Protein AF-A0A250FMY1-F1 (afdb_monomer_lite)

Organism: NCBI:txid1017

Structure (mmCIF, N/CA/C/O backbone):
data_AF-A0A250FMY1-F1
#
_entry.id   AF-A0A250FMY1-F1
#
loop_
_atom_site.group_PDB
_atom_site.id
_atom_site.type_symbol
_atom_site.label_atom_id
_atom_site.label_alt_id
_atom_site.label_comp_id
_atom_site.label_asym_id
_atom_site.label_entity_id
_atom_site.label_seq_id
_atom_site.pdbx_PDB_ins_code
_atom_site.Cartn_x
_atom_site.Cartn_y
_atom_site.Cartn_z
_atom_site.occupancy
_atom_site.B_iso_or_equiv
_atom_site.auth_seq_id
_atom_site.auth_comp_id
_atom_site.auth_asym_id
_atom_site.auth_atom_id
_atom_site.pdbx_PDB_model_num
ATOM 1 N N . MET A 1 1 ? 20.287 -31.949 -26.483 1.00 53.91 1 MET A N 1
ATOM 2 C CA . MET A 1 1 ? 19.948 -30.652 -27.112 1.00 53.91 1 MET A CA 1
ATOM 3 C C . MET A 1 1 ? 20.156 -29.560 -26.071 1.00 53.91 1 MET A C 1
ATOM 5 O O . MET A 1 1 ? 19.518 -29.627 -25.027 1.00 53.91 1 MET A O 1
ATOM 9 N N . VAL A 1 2 ? 21.079 -28.622 -26.295 1.00 54.72 2 VAL A N 1
ATOM 10 C CA . VAL A 1 2 ? 21.268 -27.467 -25.398 1.00 54.72 2 VAL A CA 1
ATOM 11 C C . VAL A 1 2 ? 20.155 -26.469 -25.702 1.00 54.72 2 VAL A C 1
ATOM 13 O O . VAL A 1 2 ? 20.037 -26.021 -26.840 1.00 54.72 2 VAL A O 1
ATOM 16 N N . ARG A 1 3 ? 19.304 -26.175 -24.716 1.00 69.38 3 ARG A N 1
ATOM 17 C CA . ARG A 1 3 ? 18.214 -25.2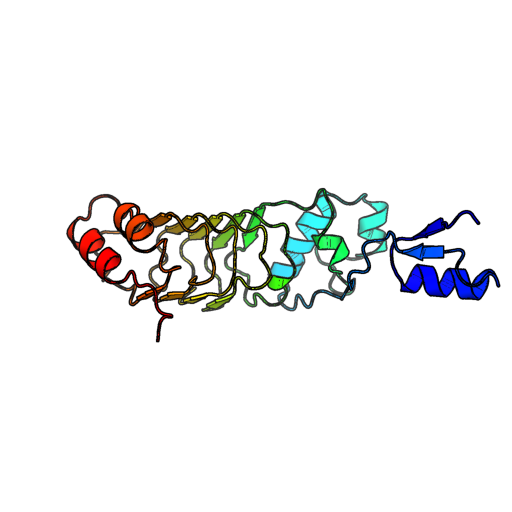05 -24.866 1.00 69.38 3 ARG A CA 1
ATOM 18 C C . ARG A 1 3 ? 18.694 -23.831 -24.408 1.00 69.38 3 ARG A C 1
ATOM 20 O O . ARG A 1 3 ? 19.134 -23.690 -23.270 1.00 69.38 3 ARG A O 1
ATOM 27 N N . ILE A 1 4 ? 18.604 -22.838 -25.285 1.00 77.50 4 ILE A N 1
ATOM 28 C CA . ILE A 1 4 ? 19.009 -21.454 -25.027 1.00 77.50 4 ILE A CA 1
ATOM 29 C C . ILE A 1 4 ? 17.873 -20.752 -24.276 1.00 77.50 4 ILE A C 1
ATOM 31 O O . ILE A 1 4 ? 16.713 -20.821 -24.688 1.00 77.50 4 ILE A O 1
ATOM 35 N N . LYS A 1 5 ? 18.201 -20.104 -23.155 1.00 80.56 5 LYS A N 1
ATOM 36 C CA . LYS A 1 5 ? 17.237 -19.353 -22.346 1.00 80.56 5 LYS A CA 1
ATOM 37 C C . LYS A 1 5 ? 17.056 -17.946 -22.899 1.00 80.56 5 LYS A C 1
ATOM 39 O O . LYS A 1 5 ? 18.038 -17.271 -23.196 1.00 80.56 5 LYS A O 1
ATOM 44 N N . VAL A 1 6 ? 15.806 -17.515 -23.033 1.00 74.62 6 VAL A N 1
ATOM 45 C CA . VAL A 1 6 ? 15.447 -16.185 -23.542 1.00 74.62 6 VAL A CA 1
ATOM 46 C C . VAL A 1 6 ? 14.470 -15.483 -22.603 1.00 74.62 6 VAL A C 1
ATOM 48 O O . VAL A 1 6 ? 13.793 -16.123 -21.801 1.00 74.62 6 VAL A O 1
ATOM 51 N N . LYS A 1 7 ? 14.439 -14.151 -22.690 1.00 70.38 7 LYS A N 1
ATOM 52 C CA . LYS A 1 7 ? 13.776 -13.250 -21.733 1.00 70.38 7 LYS A CA 1
ATOM 53 C C . LYS A 1 7 ? 12.245 -13.340 -21.696 1.00 70.38 7 LYS A C 1
ATOM 55 O O . LYS A 1 7 ? 11.657 -13.068 -20.658 1.00 70.38 7 LYS A O 1
ATOM 60 N N . ASP A 1 8 ? 11.608 -13.697 -22.808 1.00 70.75 8 ASP A N 1
ATOM 61 C CA . ASP A 1 8 ? 10.153 -13.743 -22.941 1.00 70.75 8 ASP A CA 1
ATOM 62 C C . ASP A 1 8 ? 9.727 -14.707 -24.059 1.00 70.75 8 ASP A C 1
ATOM 64 O O . ASP A 1 8 ? 10.542 -15.156 -24.877 1.00 70.75 8 ASP A O 1
ATOM 68 N N . GLN A 1 9 ? 8.440 -15.063 -24.052 1.00 77.00 9 GLN A N 1
ATOM 69 C CA . GLN A 1 9 ? 7.871 -16.039 -24.979 1.00 77.00 9 GLN A CA 1
ATOM 70 C C . GLN A 1 9 ? 7.851 -15.519 -26.421 1.00 77.00 9 GLN A C 1
ATOM 72 O O . GLN A 1 9 ? 8.064 -16.306 -27.340 1.00 77.00 9 GLN A O 1
ATOM 77 N N . ASP A 1 10 ? 7.673 -14.215 -26.633 1.00 76.06 10 ASP A N 1
ATOM 78 C CA . ASP A 1 10 ? 7.663 -13.618 -27.974 1.00 76.06 10 ASP A CA 1
ATOM 79 C C . ASP A 1 10 ? 9.044 -13.715 -28.632 1.00 76.06 10 ASP A C 1
ATOM 81 O O . ASP A 1 10 ? 9.168 -14.124 -29.787 1.00 76.06 10 ASP A O 1
ATOM 85 N N . THR A 1 11 ? 10.103 -13.457 -27.864 1.00 77.56 11 THR A N 1
ATOM 86 C CA . THR A 1 11 ? 11.497 -13.648 -28.276 1.00 77.56 11 THR A CA 1
ATOM 87 C C . THR A 1 11 ? 11.779 -15.122 -28.563 1.00 77.56 11 THR A C 1
ATOM 89 O O . THR A 1 11 ? 12.424 -15.440 -29.562 1.00 77.56 11 THR A O 1
ATOM 92 N N . ALA A 1 12 ? 11.275 -16.040 -27.729 1.00 80.06 12 ALA A N 1
ATOM 93 C CA . ALA A 1 12 ? 11.404 -17.478 -27.973 1.00 80.06 12 ALA A CA 1
ATOM 94 C C . ALA A 1 12 ? 10.719 -17.894 -29.280 1.00 80.06 12 ALA A C 1
ATOM 96 O O . ALA A 1 12 ? 11.306 -18.621 -30.080 1.00 80.06 12 ALA A O 1
ATOM 97 N N . ASN A 1 13 ? 9.497 -17.416 -29.514 1.00 78.69 13 ASN A N 1
ATOM 98 C CA . ASN A 1 13 ? 8.705 -17.727 -30.700 1.00 78.69 13 ASN A CA 1
ATOM 99 C C . ASN A 1 13 ? 9.370 -17.189 -31.970 1.00 78.69 13 ASN A C 1
ATOM 101 O O . ASN A 1 13 ? 9.529 -17.937 -32.936 1.00 78.69 13 ASN A O 1
ATOM 105 N N . ALA A 1 14 ? 9.820 -15.933 -31.957 1.00 81.94 14 ALA A N 1
ATOM 106 C CA . ALA A 1 14 ? 10.515 -15.322 -33.086 1.00 81.94 14 ALA A CA 1
ATOM 107 C C . ALA A 1 14 ? 11.805 -16.082 -33.437 1.00 81.94 14 ALA A C 1
ATOM 109 O O . ALA A 1 14 ? 12.038 -16.409 -34.599 1.00 81.94 14 ALA A O 1
ATOM 110 N N . LEU A 1 15 ? 12.620 -16.430 -32.436 1.00 83.94 15 LEU A N 1
ATOM 111 C CA . LEU A 1 15 ? 13.880 -17.144 -32.658 1.00 83.94 15 LEU A CA 1
ATOM 112 C C . LEU A 1 15 ? 13.666 -18.598 -33.099 1.00 83.94 15 LEU A C 1
ATOM 114 O O . LEU A 1 15 ? 14.347 -19.054 -34.011 1.00 83.94 15 LEU A O 1
ATOM 118 N N . ASN A 1 16 ? 12.697 -19.313 -32.518 1.00 84.62 16 ASN A N 1
ATOM 119 C CA . ASN A 1 16 ? 12.355 -20.672 -32.959 1.00 84.62 16 ASN A CA 1
ATOM 120 C C . ASN A 1 16 ? 11.773 -20.695 -34.384 1.00 84.62 16 ASN A C 1
ATOM 122 O O . ASN A 1 16 ? 11.990 -21.665 -35.104 1.00 84.62 16 ASN A O 1
ATOM 126 N N . THR A 1 17 ? 11.058 -19.641 -34.794 1.00 81.62 17 THR A N 1
ATOM 127 C CA . THR A 1 17 ? 10.540 -19.500 -36.166 1.00 81.62 17 THR A CA 1
ATOM 128 C C . THR A 1 17 ? 11.674 -19.234 -37.156 1.00 81.62 17 THR A C 1
ATOM 130 O O . THR A 1 17 ? 11.721 -19.848 -38.218 1.00 81.62 17 THR A O 1
ATOM 133 N N . ASN A 1 18 ? 12.616 -18.359 -36.795 1.00 80.12 18 ASN A N 1
ATOM 134 C CA . ASN A 1 18 ? 13.710 -17.949 -37.678 1.00 80.12 18 ASN A CA 1
ATOM 135 C C . ASN A 1 18 ? 14.822 -19.000 -37.816 1.00 80.12 18 ASN A C 1
ATOM 137 O O . ASN A 1 18 ? 15.459 -19.067 -38.861 1.00 80.12 18 ASN A O 1
ATOM 141 N N . ASP A 1 19 ? 15.070 -19.812 -36.785 1.00 78.69 19 ASP A N 1
ATOM 142 C CA . ASP A 1 19 ? 16.207 -20.748 -36.751 1.00 78.69 19 ASP A CA 1
ATOM 143 C C . ASP A 1 19 ? 15.843 -22.170 -37.230 1.00 78.69 19 ASP A C 1
ATOM 145 O O . ASP A 1 19 ? 16.631 -23.097 -37.056 1.00 78.69 19 ASP A O 1
ATOM 149 N N . ALA A 1 20 ? 14.630 -22.373 -37.774 1.00 66.06 20 ALA A N 1
ATOM 150 C CA . ALA A 1 20 ? 14.072 -23.648 -38.270 1.00 66.06 20 ALA A CA 1
ATOM 151 C C . ALA A 1 20 ? 14.145 -24.856 -37.297 1.00 66.06 20 ALA A C 1
ATOM 153 O O . ALA A 1 20 ? 13.764 -25.975 -37.643 1.00 66.06 20 ALA A O 1
ATOM 154 N N . GLY A 1 21 ? 14.613 -24.644 -36.066 1.00 59.28 21 GLY A N 1
ATOM 155 C CA . GLY A 1 21 ? 14.752 -25.631 -35.008 1.00 59.28 21 GLY A CA 1
ATOM 156 C C . GLY A 1 21 ? 13.662 -25.441 -33.966 1.00 59.28 21 GLY A C 1
ATOM 157 O O . GLY A 1 21 ? 13.806 -24.634 -33.047 1.00 59.28 21 GLY A O 1
ATOM 158 N N . ALA A 1 22 ? 12.576 -26.204 -34.085 1.00 63.06 22 ALA A N 1
ATOM 159 C CA . ALA A 1 22 ? 11.494 -26.190 -33.109 1.00 63.06 22 ALA A CA 1
ATOM 160 C C . ALA A 1 22 ? 12.024 -26.538 -31.700 1.00 63.06 22 ALA A C 1
ATOM 162 O O . ALA A 1 22 ? 12.456 -27.661 -31.442 1.00 63.06 22 ALA A O 1
ATOM 163 N N . GLY A 1 23 ? 11.996 -25.568 -30.779 1.00 66.12 23 GLY A N 1
ATOM 164 C CA . GLY A 1 23 ? 12.254 -25.793 -29.350 1.00 66.12 23 GLY A CA 1
ATOM 165 C C . GLY A 1 23 ? 13.702 -25.613 -28.882 1.00 66.12 23 GLY A C 1
ATOM 166 O O . GLY A 1 23 ? 14.053 -26.083 -27.795 1.00 66.12 23 GLY A O 1
ATOM 167 N N . LYS A 1 24 ? 14.549 -24.929 -29.663 1.00 77.94 24 LYS A N 1
ATOM 168 C CA . LYS A 1 24 ? 15.917 -24.564 -29.253 1.00 77.94 24 LYS A CA 1
ATOM 169 C C . LYS A 1 24 ? 15.929 -23.414 -28.244 1.00 77.94 24 LYS A C 1
ATOM 171 O O . LYS A 1 24 ? 16.755 -23.420 -27.331 1.00 77.94 24 LYS A O 1
ATOM 176 N N . TYR A 1 25 ? 15.003 -22.468 -28.381 1.00 78.81 25 TYR A N 1
ATOM 177 C CA . TYR A 1 25 ? 14.849 -21.320 -27.492 1.00 78.81 25 TYR A CA 1
ATOM 178 C C . TYR A 1 25 ? 13.642 -21.538 -26.585 1.00 78.81 25 TYR A C 1
ATOM 180 O O . TYR A 1 25 ? 12.540 -21.807 -27.059 1.00 78.81 25 TYR A O 1
ATOM 188 N N . GLN A 1 26 ? 13.837 -21.431 -25.277 1.00 75.44 26 GLN A N 1
ATOM 189 C CA . GLN A 1 26 ? 12.753 -21.528 -24.303 1.00 75.44 26 GLN A CA 1
ATOM 190 C C . GLN A 1 26 ? 12.890 -20.400 -23.294 1.00 75.44 26 GLN A C 1
ATOM 192 O O . GLN A 1 26 ? 14.004 -19.990 -22.956 1.00 75.44 26 GLN A O 1
ATOM 197 N N . VAL A 1 27 ? 11.760 -19.925 -22.787 1.00 69.62 27 VAL A N 1
ATOM 198 C CA . VAL A 1 27 ? 11.766 -18.992 -21.663 1.00 69.62 27 VAL A CA 1
ATOM 199 C C . VAL A 1 27 ? 12.489 -19.663 -20.494 1.00 69.62 27 VAL A C 1
ATOM 201 O O . VAL A 1 27 ? 12.516 -20.903 -20.362 1.00 69.62 27 VAL A O 1
ATOM 204 N N . ASP A 1 28 ? 13.166 -18.873 -19.666 1.00 63.09 28 ASP A N 1
ATOM 205 C CA . ASP A 1 28 ? 13.591 -19.420 -18.387 1.00 63.09 28 ASP A CA 1
ATOM 206 C C . ASP A 1 28 ? 12.365 -19.989 -17.657 1.00 63.09 28 ASP A C 1
ATOM 208 O O . ASP A 1 28 ? 11.263 -19.476 -17.815 1.00 63.09 28 ASP A O 1
ATOM 212 N N . GLY A 1 29 ? 12.515 -21.130 -16.985 1.00 45.00 29 GLY A N 1
ATOM 213 C CA . GLY A 1 29 ? 11.411 -22.039 -16.617 1.00 45.00 29 GLY A CA 1
ATOM 214 C C . GLY A 1 29 ? 10.323 -21.463 -15.696 1.00 45.00 29 GLY A C 1
ATOM 215 O O . GLY A 1 29 ? 9.441 -22.195 -15.263 1.00 45.00 29 GLY A O 1
ATOM 216 N N . SER A 1 30 ? 10.348 -20.171 -15.402 1.00 41.38 30 SER A N 1
ATOM 217 C CA . SER A 1 30 ? 9.235 -19.396 -14.877 1.00 41.38 30 SER A CA 1
ATOM 218 C C . SER A 1 30 ? 8.268 -19.037 -16.010 1.00 41.38 30 SER A C 1
ATOM 220 O O . SER A 1 30 ? 8.298 -17.920 -16.522 1.00 41.38 30 SER A O 1
ATOM 222 N N . GLY A 1 31 ? 7.407 -19.976 -16.412 1.00 40.72 31 GLY A N 1
ATOM 223 C CA . GLY A 1 31 ? 6.284 -19.754 -17.337 1.00 40.72 31 GLY A CA 1
ATOM 224 C C . GLY A 1 31 ? 5.202 -18.825 -16.768 1.00 40.72 31 GLY A C 1
ATOM 225 O O . GLY A 1 31 ? 4.032 -19.188 -16.708 1.00 40.72 31 GLY A O 1
ATOM 226 N N . GLY A 1 32 ? 5.597 -17.647 -16.291 1.00 53.81 32 GLY A N 1
ATOM 227 C CA . GLY A 1 32 ? 4.699 -16.582 -15.885 1.00 53.81 32 GLY A CA 1
ATOM 228 C C . GLY A 1 32 ? 4.285 -15.768 -17.102 1.00 53.81 32 GLY A C 1
ATOM 229 O O . GLY A 1 32 ? 5.112 -15.442 -17.953 1.00 53.81 32 GLY A O 1
ATOM 230 N N . SER A 1 33 ? 3.002 -15.420 -17.172 1.00 67.44 33 SER A N 1
ATOM 231 C CA . SER A 1 33 ? 2.549 -14.350 -18.058 1.00 67.44 33 SER A CA 1
ATOM 232 C C . SER A 1 33 ? 3.379 -13.093 -17.770 1.00 67.44 33 SER A C 1
ATOM 234 O O . SER A 1 33 ? 3.554 -12.731 -16.603 1.00 67.44 33 SER A O 1
ATOM 236 N N . ASN A 1 34 ? 3.885 -12.435 -18.816 1.00 83.44 34 ASN A N 1
ATOM 237 C CA . ASN A 1 34 ? 4.537 -11.130 -18.715 1.00 83.44 34 ASN A CA 1
ATOM 238 C C . ASN A 1 34 ? 3.625 -10.040 -19.304 1.00 83.44 34 ASN A C 1
ATOM 240 O O . ASN A 1 34 ? 3.927 -9.504 -20.372 1.00 83.44 34 ASN A O 1
ATOM 244 N N . PRO A 1 35 ? 2.468 -9.759 -18.678 1.00 89.56 35 PRO A N 1
ATOM 245 C CA . PRO A 1 35 ? 1.522 -8.798 -19.215 1.00 89.56 35 PRO A CA 1
ATOM 246 C C . PRO A 1 35 ? 2.080 -7.377 -19.129 1.00 89.56 35 PRO A C 1
ATOM 248 O O . PRO A 1 35 ? 2.915 -7.055 -18.275 1.00 89.56 35 PRO A O 1
ATOM 251 N N . GLU A 1 36 ? 1.575 -6.521 -20.011 1.00 94.19 36 GLU A N 1
ATOM 252 C CA . GLU A 1 36 ? 1.698 -5.075 -19.865 1.00 94.19 36 GLU A CA 1
ATOM 253 C C . GLU A 1 36 ? 0.965 -4.630 -18.590 1.00 94.19 36 GLU A C 1
ATOM 255 O O . GLU A 1 36 ? -0.145 -5.086 -18.310 1.00 94.19 36 GLU A O 1
ATOM 260 N N . VAL A 1 37 ? 1.596 -3.757 -17.807 1.00 95.50 37 VAL A N 1
ATOM 261 C CA . VAL A 1 37 ? 1.043 -3.216 -16.563 1.00 95.50 37 VAL A CA 1
ATOM 262 C C . VAL A 1 37 ? 0.226 -1.960 -16.895 1.00 95.50 37 VAL A C 1
ATOM 264 O O . VAL A 1 37 ? 0.802 -0.981 -17.382 1.00 95.50 37 VAL A O 1
ATOM 267 N N . PRO A 1 38 ? -1.090 -1.938 -16.617 1.00 94.25 38 PRO A N 1
ATOM 268 C CA . PRO A 1 38 ? -1.973 -0.832 -16.981 1.00 94.25 38 PRO A CA 1
ATOM 269 C C . PRO A 1 38 ? -1.859 0.344 -15.992 1.00 94.25 38 PRO A C 1
ATOM 271 O O . PRO A 1 38 ? -2.769 0.616 -15.215 1.00 94.25 38 PRO A O 1
ATOM 274 N N . ILE A 1 39 ? -0.728 1.057 -16.013 1.00 95.06 39 ILE A N 1
ATOM 275 C CA . ILE A 1 39 ? -0.533 2.279 -15.213 1.00 95.06 39 ILE A CA 1
ATOM 276 C C . ILE A 1 39 ? -1.072 3.488 -15.986 1.00 95.06 39 ILE A C 1
ATOM 278 O O . ILE A 1 39 ? -0.373 4.059 -16.827 1.00 95.06 39 ILE A O 1
ATOM 282 N N . HIS A 1 40 ? -2.318 3.871 -15.706 1.00 92.56 40 HIS A N 1
ATOM 283 C CA . HIS A 1 40 ? -2.995 4.989 -16.377 1.00 92.56 40 HIS A CA 1
ATOM 284 C C . HIS A 1 40 ? -2.647 6.359 -15.783 1.00 92.56 40 HIS A C 1
ATOM 286 O O . HIS A 1 40 ? -2.613 7.358 -16.505 1.00 92.56 40 HIS A O 1
ATOM 292 N N . ASP A 1 41 ? -2.364 6.415 -14.481 1.00 94.94 41 ASP A N 1
ATOM 293 C CA . ASP A 1 41 ? -1.989 7.653 -13.809 1.00 94.94 41 ASP A CA 1
ATOM 294 C C . ASP A 1 41 ? -0.575 8.090 -14.210 1.00 94.94 41 ASP A C 1
ATOM 296 O O . ASP A 1 41 ? 0.411 7.374 -14.011 1.00 94.94 41 ASP A O 1
ATOM 300 N N . SER A 1 42 ? -0.460 9.296 -14.767 1.00 95.38 42 SER A N 1
ATOM 301 C CA . SER A 1 42 ? 0.820 9.822 -15.240 1.00 95.38 42 SER A CA 1
ATOM 302 C C . SER A 1 42 ? 1.825 10.033 -14.107 1.00 95.38 42 SER A C 1
ATOM 304 O O . SER A 1 42 ? 3.028 9.872 -14.330 1.00 95.38 42 SER A O 1
ATOM 306 N N . ARG A 1 43 ? 1.367 10.340 -12.884 1.00 95.50 43 ARG A N 1
ATOM 307 C CA . ARG A 1 43 ? 2.244 10.510 -11.723 1.00 95.50 43 ARG A CA 1
ATOM 308 C C . ARG A 1 43 ? 2.747 9.163 -11.217 1.00 95.50 43 ARG A C 1
ATOM 310 O O . ARG A 1 43 ? 3.953 9.041 -11.001 1.00 95.50 43 ARG A O 1
ATOM 317 N N . LEU A 1 44 ? 1.879 8.159 -11.081 1.00 95.56 44 LEU A N 1
ATOM 318 C CA . LEU A 1 44 ? 2.266 6.788 -10.724 1.00 95.56 44 LEU A CA 1
ATOM 319 C C . LEU A 1 44 ? 3.234 6.210 -11.758 1.00 95.56 44 LEU A C 1
ATOM 321 O O . LEU A 1 44 ? 4.251 5.609 -11.401 1.00 95.56 44 LEU A O 1
ATOM 325 N N . ARG A 1 45 ? 2.966 6.447 -13.045 1.00 97.19 45 ARG A N 1
ATOM 326 C CA . ARG A 1 45 ? 3.861 6.050 -14.131 1.00 97.19 45 ARG A CA 1
ATOM 327 C C . ARG A 1 45 ? 5.223 6.723 -14.002 1.00 97.19 45 ARG A C 1
ATOM 329 O O . ARG A 1 45 ? 6.234 6.029 -14.065 1.00 97.19 45 ARG A O 1
ATOM 336 N N . LEU A 1 46 ? 5.265 8.035 -13.769 1.00 97.31 46 LEU A N 1
ATOM 337 C CA . LEU A 1 46 ? 6.519 8.765 -13.581 1.00 97.31 46 LEU A CA 1
ATOM 338 C C . LEU A 1 46 ? 7.320 8.215 -12.393 1.00 97.31 46 LEU A C 1
ATOM 340 O O . LEU A 1 46 ? 8.504 7.935 -12.549 1.00 97.31 46 LEU A O 1
ATOM 344 N N . LEU A 1 47 ? 6.676 7.986 -11.241 1.00 96.69 47 LEU A N 1
ATOM 345 C CA . LEU A 1 47 ? 7.314 7.373 -10.064 1.00 96.69 47 LEU A CA 1
ATOM 346 C C . LEU A 1 47 ? 7.895 5.993 -10.392 1.00 96.69 47 LEU A C 1
ATOM 348 O O . LEU A 1 47 ? 9.015 5.672 -9.998 1.00 96.69 47 LEU A O 1
ATOM 352 N N . THR A 1 48 ? 7.149 5.185 -11.145 1.00 97.25 48 THR A N 1
ATOM 353 C CA . THR A 1 48 ? 7.580 3.851 -11.577 1.00 97.25 48 THR A CA 1
ATOM 354 C C . THR A 1 48 ? 8.803 3.935 -12.486 1.00 97.25 48 THR A C 1
ATOM 356 O O . THR A 1 48 ? 9.795 3.244 -12.255 1.00 97.25 48 THR A O 1
ATOM 359 N N . LEU A 1 49 ? 8.776 4.823 -13.484 1.00 97.88 49 LEU A N 1
ATOM 360 C CA . LEU A 1 49 ? 9.899 5.028 -14.396 1.00 97.88 49 LEU A CA 1
ATOM 361 C C . LEU A 1 49 ? 11.127 5.608 -13.685 1.00 97.88 49 LEU A C 1
ATOM 363 O O . LEU A 1 49 ? 12.239 5.242 -14.043 1.00 97.88 49 LEU A O 1
ATOM 367 N N . GLU A 1 50 ? 10.962 6.442 -12.655 1.00 97.25 50 GLU A N 1
ATOM 368 C CA . GLU A 1 50 ? 12.074 6.896 -11.808 1.00 97.25 50 GLU A CA 1
ATOM 369 C C . GLU A 1 50 ? 12.759 5.726 -11.091 1.00 97.25 50 GLU A C 1
ATOM 371 O O . GLU A 1 50 ? 13.990 5.668 -11.051 1.00 97.25 50 GLU A O 1
ATOM 376 N N . LYS A 1 51 ? 11.989 4.760 -10.569 1.00 97.19 51 LYS A N 1
ATOM 377 C CA . LYS A 1 51 ? 12.561 3.548 -9.956 1.00 97.19 51 LYS A CA 1
ATOM 378 C C . LYS A 1 51 ? 13.252 2.659 -10.989 1.00 97.19 51 LYS A C 1
ATOM 380 O O . LYS A 1 51 ? 14.350 2.183 -10.723 1.00 97.19 51 LYS A O 1
ATOM 385 N N . LEU A 1 52 ? 12.656 2.473 -12.168 1.00 96.94 52 LEU A N 1
ATOM 386 C CA . LEU A 1 52 ? 13.262 1.688 -13.250 1.00 96.94 52 LEU A CA 1
ATOM 387 C C . LEU A 1 52 ? 14.541 2.343 -13.790 1.00 96.94 52 LEU A C 1
ATOM 389 O O . LEU A 1 52 ? 15.530 1.655 -14.029 1.00 96.94 52 LEU A O 1
ATOM 393 N N . GLN A 1 53 ? 14.565 3.669 -13.925 1.00 96.88 53 GLN A N 1
ATOM 394 C CA . GLN A 1 53 ? 15.748 4.411 -14.360 1.00 96.88 53 GLN A CA 1
ATOM 395 C C . GLN A 1 53 ? 16.925 4.245 -13.395 1.00 96.88 53 GLN A C 1
ATOM 397 O O . GLN A 1 53 ? 18.071 4.239 -13.832 1.00 96.88 53 GLN A O 1
ATOM 402 N N . ALA A 1 54 ? 16.649 4.122 -12.095 1.00 96.50 54 ALA A N 1
ATOM 403 C CA . ALA A 1 54 ? 17.681 3.963 -11.075 1.00 96.50 54 ALA A CA 1
ATOM 404 C C . ALA A 1 54 ? 18.369 2.586 -11.106 1.00 96.50 54 ALA A C 1
ATOM 406 O O . ALA A 1 54 ? 19.464 2.455 -10.564 1.00 96.50 54 ALA A O 1
ATOM 407 N N . ILE A 1 55 ? 17.738 1.575 -11.712 1.00 95.19 55 ILE A N 1
ATOM 408 C CA . ILE A 1 55 ? 18.217 0.181 -11.704 1.00 95.19 55 ILE A CA 1
ATOM 409 C C . ILE A 1 55 ? 18.622 -0.325 -13.096 1.00 95.19 55 ILE A C 1
ATOM 411 O O . ILE A 1 55 ? 19.404 -1.262 -13.223 1.00 95.19 55 ILE A O 1
ATOM 415 N N . MET A 1 56 ? 18.105 0.287 -14.162 1.00 92.88 56 MET A N 1
ATOM 416 C CA . MET A 1 56 ? 18.469 -0.045 -15.538 1.00 92.88 56 MET A CA 1
ATOM 417 C C . MET A 1 56 ? 19.708 0.727 -15.985 1.00 92.88 56 MET A C 1
ATOM 419 O O . MET A 1 56 ? 19.952 1.861 -15.575 1.00 92.88 56 MET A O 1
ATOM 423 N N . THR A 1 57 ? 20.470 0.143 -16.912 1.00 93.50 57 THR A N 1
ATOM 424 C CA . THR A 1 57 ? 21.537 0.897 -17.585 1.00 93.50 57 THR A CA 1
ATOM 425 C C . THR A 1 57 ? 20.939 2.034 -18.416 1.00 93.50 57 THR A C 1
ATOM 427 O O . THR A 1 57 ? 19.835 1.909 -18.951 1.00 93.50 57 THR A O 1
ATOM 430 N N . SER A 1 58 ? 21.680 3.131 -18.601 1.00 93.44 58 SER A N 1
ATOM 431 C CA . SER A 1 58 ? 21.222 4.258 -19.429 1.00 93.44 58 SER A CA 1
ATOM 432 C C . SER A 1 58 ? 20.808 3.829 -20.841 1.00 93.44 58 SER A C 1
ATOM 434 O O . SER A 1 58 ? 19.829 4.350 -21.370 1.00 93.44 58 SER A O 1
ATOM 436 N N . GLN A 1 59 ? 21.527 2.871 -21.439 1.00 92.38 59 GLN A N 1
ATOM 437 C CA . GLN A 1 59 ? 21.225 2.345 -22.771 1.00 92.38 59 GLN A CA 1
ATOM 438 C C . GLN A 1 59 ? 19.924 1.532 -22.783 1.00 92.38 59 GLN A C 1
ATOM 440 O O . GLN A 1 59 ? 19.080 1.755 -23.647 1.00 92.38 59 GLN A O 1
ATOM 445 N N . GLU A 1 60 ? 19.737 0.627 -21.818 1.00 91.81 60 GLU A N 1
ATOM 446 C CA . GLU A 1 60 ? 18.505 -0.160 -21.680 1.00 91.81 60 GLU A CA 1
ATOM 447 C C . GLU A 1 60 ? 17.297 0.751 -21.449 1.00 91.81 60 GLU A C 1
ATOM 449 O O . GLU A 1 60 ? 16.303 0.667 -22.172 1.00 91.81 60 GLU A O 1
ATOM 454 N N . PHE A 1 61 ? 17.403 1.658 -20.475 1.00 93.69 61 PHE A N 1
ATOM 455 C CA . PHE A 1 61 ? 16.305 2.535 -20.096 1.00 93.69 61 PHE A CA 1
ATOM 456 C C . PHE A 1 61 ? 15.894 3.448 -21.253 1.00 93.69 61 PHE A C 1
ATOM 458 O O . PHE A 1 61 ? 14.718 3.504 -21.595 1.00 93.69 61 PHE A O 1
ATOM 465 N N . ARG A 1 62 ? 16.851 4.118 -21.912 1.00 92.38 62 ARG A N 1
ATOM 466 C CA . ARG A 1 62 ? 16.553 5.011 -23.046 1.00 92.38 62 ARG A CA 1
ATOM 467 C C . ARG A 1 62 ? 16.101 4.270 -24.297 1.00 92.38 62 ARG A C 1
ATOM 469 O O . ARG A 1 62 ? 15.305 4.820 -25.047 1.00 92.38 62 ARG A O 1
ATOM 476 N N . GLY A 1 63 ? 16.566 3.039 -24.513 1.00 92.31 63 GLY A N 1
ATOM 477 C CA . GLY A 1 63 ? 16.096 2.206 -25.620 1.00 92.31 63 GLY A CA 1
ATOM 478 C C . GLY A 1 63 ? 14.626 1.800 -25.477 1.00 92.31 63 GLY A C 1
ATOM 479 O O . GLY A 1 63 ? 13.935 1.641 -26.478 1.00 92.31 63 GLY A O 1
ATOM 480 N N . ARG A 1 64 ? 14.137 1.658 -24.241 1.00 91.31 64 ARG A N 1
ATOM 481 C CA . ARG A 1 64 ? 12.749 1.266 -23.946 1.00 91.31 64 ARG A CA 1
ATOM 482 C C . ARG A 1 64 ? 11.813 2.443 -23.689 1.00 91.31 64 ARG A C 1
ATOM 484 O O . ARG A 1 64 ? 10.636 2.371 -24.023 1.00 91.31 64 ARG A O 1
ATOM 491 N N . PHE A 1 65 ? 12.345 3.504 -23.094 1.00 96.06 65 PHE A N 1
ATOM 492 C CA . PHE A 1 65 ? 11.640 4.719 -22.705 1.00 96.06 65 PHE A CA 1
ATOM 493 C C . PHE A 1 65 ? 12.408 5.923 -23.276 1.00 96.06 65 PHE A C 1
ATOM 495 O O . PHE A 1 65 ? 13.196 6.557 -22.560 1.00 96.06 65 PHE A O 1
ATOM 502 N N . PRO A 1 66 ? 12.249 6.242 -24.574 1.00 92.12 66 PRO A N 1
ATOM 503 C CA . PRO A 1 66 ? 13.009 7.312 -25.225 1.00 92.12 66 PRO A CA 1
ATOM 504 C C . PRO A 1 66 ? 12.793 8.680 -24.556 1.00 92.12 66 PRO A C 1
ATOM 506 O O . PRO A 1 66 ? 13.755 9.427 -24.349 1.00 92.12 66 PRO A O 1
ATOM 509 N N . GLY A 1 67 ? 11.573 8.968 -24.085 1.00 93.50 67 GLY A N 1
ATOM 510 C CA . GLY A 1 67 ? 11.247 10.152 -23.277 1.00 93.50 67 GLY A CA 1
ATOM 511 C C . GLY A 1 67 ? 11.821 10.142 -21.849 1.00 93.50 67 GLY A C 1
ATOM 512 O O . GLY A 1 67 ? 11.635 11.092 -21.087 1.00 93.50 67 GLY A O 1
ATOM 513 N N . GLY A 1 68 ? 12.547 9.091 -21.464 1.00 95.81 68 GLY A N 1
ATOM 514 C CA . GLY A 1 68 ? 13.067 8.889 -20.116 1.00 95.81 68 GLY A CA 1
ATOM 515 C C . GLY A 1 68 ? 11.950 8.697 -19.092 1.00 95.81 68 GLY A C 1
ATOM 516 O O . GLY A 1 68 ? 10.938 8.071 -19.378 1.00 95.81 68 GLY A O 1
ATOM 517 N N . LYS A 1 69 ? 12.098 9.269 -17.892 1.00 95.81 69 LYS A N 1
ATOM 518 C CA . LYS A 1 69 ? 11.066 9.171 -16.843 1.00 95.81 69 LYS A CA 1
ATOM 519 C C . LYS A 1 69 ? 9.731 9.849 -17.177 1.00 95.81 69 LYS A C 1
ATOM 521 O O . LYS A 1 69 ? 8.726 9.554 -16.545 1.00 95.81 69 LYS A O 1
ATOM 526 N N . ASN A 1 70 ? 9.732 10.743 -18.166 1.00 95.62 70 ASN A N 1
ATOM 527 C CA . ASN A 1 70 ? 8.532 11.415 -18.666 1.00 95.62 70 ASN A CA 1
ATOM 528 C C . ASN A 1 70 ? 7.935 10.694 -19.885 1.00 95.62 70 ASN A C 1
ATOM 530 O O . ASN A 1 70 ? 7.029 11.220 -20.525 1.00 95.62 70 ASN A O 1
ATOM 534 N N . ASP A 1 71 ? 8.473 9.531 -20.255 1.00 95.31 71 ASP A N 1
ATOM 535 C CA . ASP A 1 71 ? 8.010 8.787 -21.412 1.00 95.31 71 ASP A CA 1
ATOM 536 C C . ASP A 1 71 ? 6.586 8.256 -21.205 1.00 95.31 71 ASP A C 1
ATOM 538 O O . ASP A 1 71 ? 6.282 7.593 -20.211 1.00 95.31 71 ASP A O 1
ATOM 542 N N . THR A 1 72 ? 5.710 8.502 -22.174 1.00 93.00 72 THR A N 1
ATOM 543 C CA . THR A 1 72 ? 4.301 8.080 -22.155 1.00 93.00 72 THR A CA 1
ATOM 544 C C . THR A 1 72 ? 3.998 6.935 -23.121 1.00 93.00 72 THR A C 1
ATOM 546 O O . THR A 1 72 ? 2.853 6.505 -23.202 1.00 93.00 72 THR A O 1
ATOM 549 N N . THR A 1 73 ? 4.997 6.434 -23.855 1.00 89.56 73 THR A N 1
ATOM 550 C CA . THR A 1 73 ? 4.802 5.527 -25.002 1.00 89.56 73 THR A CA 1
ATOM 551 C C . THR A 1 73 ? 5.338 4.118 -24.757 1.00 89.56 73 THR A C 1
ATOM 553 O O . THR A 1 73 ? 4.754 3.136 -25.209 1.00 89.56 73 THR A O 1
ATOM 556 N N . GLY A 1 74 ? 6.437 4.007 -24.016 1.00 92.06 74 GLY A N 1
ATOM 557 C CA . GLY A 1 74 ? 7.094 2.763 -23.672 1.00 92.06 74 GLY A CA 1
ATOM 558 C C . GLY A 1 74 ? 6.234 1.932 -22.732 1.00 92.06 74 GLY A C 1
ATOM 559 O O . GLY A 1 74 ? 5.707 2.411 -21.724 1.00 92.06 74 GLY A O 1
ATOM 560 N N . LYS A 1 75 ? 6.101 0.652 -23.046 1.00 94.62 75 LYS A N 1
ATOM 561 C CA . LYS A 1 75 ? 5.314 -0.277 -22.242 1.00 94.62 75 LYS A CA 1
ATOM 562 C C . LYS A 1 75 ? 6.105 -0.728 -21.019 1.00 94.62 75 LYS A C 1
ATOM 564 O O . LYS A 1 75 ? 7.287 -1.068 -21.127 1.00 94.62 75 LYS A O 1
ATOM 569 N N . ILE A 1 76 ? 5.438 -0.724 -19.870 1.00 95.94 76 ILE A N 1
ATOM 570 C CA . ILE A 1 76 ? 5.943 -1.314 -18.630 1.00 95.94 76 ILE A CA 1
ATOM 571 C C . ILE A 1 76 ? 5.324 -2.704 -18.540 1.00 95.94 76 ILE A C 1
ATOM 573 O O . ILE A 1 76 ? 4.110 -2.845 -18.653 1.00 95.94 76 ILE A O 1
ATOM 577 N N . TYR A 1 77 ? 6.150 -3.722 -18.361 1.00 94.50 77 TYR A N 1
ATOM 578 C CA . TYR A 1 77 ? 5.726 -5.110 -18.232 1.00 94.50 77 TYR A CA 1
ATOM 579 C C . TYR A 1 77 ? 5.930 -5.600 -16.804 1.00 94.50 77 TYR A C 1
ATOM 581 O O . TYR A 1 77 ? 6.765 -5.070 -16.067 1.00 94.50 77 TYR A O 1
ATOM 589 N N . LYS A 1 78 ? 5.206 -6.651 -16.411 1.00 92.00 78 LYS A N 1
ATOM 590 C CA . LYS A 1 78 ? 5.351 -7.261 -15.080 1.00 92.00 78 LYS A CA 1
ATOM 591 C C . LYS A 1 78 ? 6.813 -7.597 -14.758 1.00 92.00 78 LYS A C 1
ATOM 593 O O . LYS A 1 78 ? 7.275 -7.330 -13.652 1.00 92.00 78 LYS A O 1
ATOM 598 N N . SER A 1 79 ? 7.565 -8.093 -15.740 1.00 89.88 79 SER A N 1
ATOM 599 C CA . SER A 1 79 ? 8.992 -8.408 -15.619 1.00 89.88 79 SER A CA 1
ATOM 600 C C . SER A 1 79 ? 9.852 -7.220 -15.185 1.00 89.88 79 SER A C 1
ATOM 602 O O . SER A 1 79 ? 10.908 -7.430 -14.598 1.00 89.88 79 SER A O 1
ATOM 604 N N . ASP A 1 80 ? 9.425 -5.985 -15.463 1.00 93.75 80 ASP A N 1
ATOM 605 C CA . ASP A 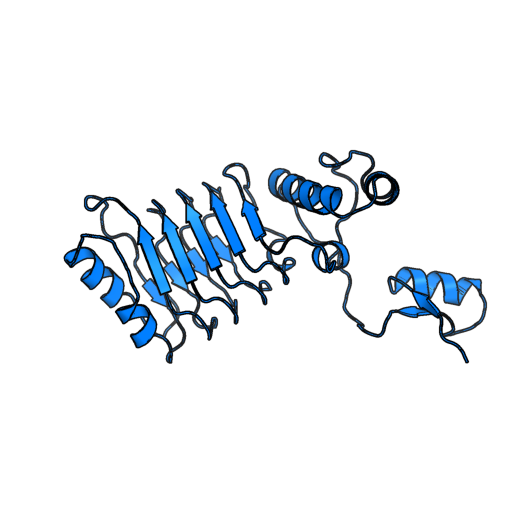1 80 ? 10.137 -4.772 -15.046 1.00 93.75 80 ASP A CA 1
ATOM 606 C C . ASP A 1 80 ? 9.996 -4.517 -13.550 1.00 93.75 80 ASP A C 1
ATOM 608 O O . ASP A 1 80 ? 10.960 -4.130 -12.892 1.00 93.75 80 ASP A O 1
ATOM 612 N N . LEU A 1 81 ? 8.802 -4.770 -13.014 1.00 94.69 81 LEU A N 1
ATOM 613 C CA . LEU A 1 81 ? 8.495 -4.636 -11.589 1.00 94.69 81 LEU A CA 1
ATOM 614 C C . LEU A 1 81 ? 9.005 -5.843 -10.786 1.00 94.69 81 LEU A C 1
ATOM 616 O O . LEU A 1 81 ? 9.283 -5.738 -9.593 1.00 94.69 81 LEU A O 1
ATOM 620 N N . ASP A 1 82 ? 9.175 -6.985 -11.454 1.00 91.31 82 ASP A N 1
ATOM 621 C CA . ASP A 1 82 ? 9.721 -8.216 -10.888 1.00 91.31 82 ASP A CA 1
ATOM 622 C C . ASP A 1 82 ? 11.252 -8.285 -10.919 1.00 91.31 82 ASP A C 1
ATOM 624 O O . ASP A 1 82 ? 11.821 -9.296 -10.490 1.00 91.31 82 ASP A O 1
ATOM 628 N N . ARG A 1 83 ? 11.962 -7.260 -11.395 1.00 91.00 83 ARG A N 1
ATOM 629 C CA . ARG A 1 83 ? 13.430 -7.286 -11.363 1.00 91.00 83 ARG A CA 1
ATOM 630 C C . ARG A 1 83 ? 13.936 -7.440 -9.927 1.00 91.00 83 ARG A C 1
ATOM 632 O O . ARG A 1 83 ? 13.299 -7.005 -8.969 1.00 91.00 83 ARG A O 1
ATOM 639 N N . ALA A 1 84 ? 15.060 -8.131 -9.753 1.00 87.75 84 ALA A N 1
ATOM 640 C CA . ALA A 1 84 ? 15.599 -8.429 -8.422 1.00 87.75 84 ALA A CA 1
ATOM 641 C C . ALA A 1 84 ? 16.042 -7.166 -7.663 1.00 87.75 84 ALA A C 1
ATOM 643 O O . ALA A 1 84 ? 15.981 -7.130 -6.438 1.00 87.75 84 ALA A O 1
ATOM 644 N N . ASP A 1 85 ? 16.460 -6.150 -8.409 1.00 90.69 85 ASP A N 1
ATOM 645 C CA . ASP A 1 85 ? 16.898 -4.836 -7.956 1.00 90.69 85 ASP A CA 1
ATOM 646 C C . ASP A 1 85 ? 15.757 -3.810 -7.874 1.00 90.69 85 ASP A C 1
ATOM 648 O O . ASP A 1 85 ? 15.986 -2.700 -7.392 1.00 90.69 85 ASP A O 1
ATOM 652 N N . PHE A 1 86 ? 14.527 -4.159 -8.284 1.00 93.44 86 PHE A N 1
ATOM 653 C CA . PHE A 1 86 ? 13.396 -3.242 -8.161 1.00 93.44 86 PHE A CA 1
ATOM 654 C C . PHE A 1 86 ? 13.170 -2.876 -6.683 1.00 93.44 86 PHE A C 1
ATOM 656 O O . PHE A 1 86 ? 13.076 -3.771 -5.834 1.00 93.44 86 PHE A O 1
ATOM 663 N N . PRO A 1 87 ? 13.076 -1.577 -6.338 1.00 93.19 87 PRO A N 1
ATOM 664 C CA . PRO A 1 87 ? 12.962 -1.149 -4.952 1.00 93.19 87 PRO A CA 1
ATOM 665 C C . PRO A 1 87 ? 11.776 -1.786 -4.226 1.00 93.19 87 PRO A C 1
ATOM 667 O O . PRO A 1 87 ? 10.634 -1.733 -4.675 1.00 93.19 87 PRO A O 1
ATOM 670 N N . THR A 1 88 ? 12.031 -2.323 -3.033 1.00 95.25 88 THR A N 1
ATOM 671 C CA . THR A 1 88 ? 10.985 -2.928 -2.193 1.00 95.25 88 THR A CA 1
ATOM 672 C C . THR A 1 88 ? 10.169 -1.896 -1.412 1.00 95.25 88 THR A C 1
ATOM 674 O O . THR A 1 88 ? 9.278 -2.270 -0.651 1.00 95.25 88 THR A O 1
ATOM 677 N N . ALA A 1 89 ? 10.485 -0.608 -1.547 1.00 96.94 89 ALA A N 1
ATOM 678 C CA . ALA A 1 89 ? 9.737 0.491 -0.957 1.00 96.94 89 ALA A CA 1
ATOM 679 C C . ALA A 1 89 ? 9.195 1.392 -2.070 1.00 96.94 89 ALA A C 1
ATOM 681 O O . ALA A 1 89 ? 9.960 1.890 -2.902 1.00 96.94 89 ALA A O 1
ATOM 682 N N . LEU A 1 90 ? 7.882 1.603 -2.054 1.00 95.81 90 LEU A N 1
ATOM 683 C CA . LEU A 1 90 ? 7.174 2.481 -2.973 1.00 95.81 90 LEU A CA 1
ATOM 684 C C . LEU A 1 90 ? 6.539 3.627 -2.189 1.00 95.81 90 LEU A C 1
ATOM 686 O O . LEU A 1 90 ? 5.928 3.422 -1.141 1.00 95.81 90 LEU A O 1
ATOM 690 N N . GLU A 1 91 ? 6.697 4.834 -2.713 1.00 95.69 91 GLU A N 1
ATOM 691 C CA . GLU A 1 91 ? 6.156 6.053 -2.133 1.00 95.69 91 GLU A CA 1
ATOM 692 C C . GLU A 1 91 ? 5.278 6.739 -3.173 1.00 95.69 91 GLU A C 1
ATOM 694 O O . GLU A 1 91 ? 5.746 7.031 -4.274 1.00 95.69 91 GLU A O 1
ATOM 699 N N . LEU A 1 92 ? 4.008 6.947 -2.829 1.00 94.75 92 LEU A N 1
ATOM 700 C CA . LEU A 1 92 ? 3.004 7.598 -3.660 1.00 94.75 92 LEU A CA 1
ATOM 701 C C . LEU A 1 92 ? 2.719 8.971 -3.074 1.00 94.75 92 LEU A C 1
ATOM 703 O O . LEU A 1 92 ? 2.302 9.076 -1.920 1.00 94.75 92 LEU A O 1
ATOM 707 N N . ASP A 1 93 ? 2.965 10.014 -3.856 1.00 91.12 93 ASP A N 1
ATOM 708 C CA . ASP A 1 93 ? 2.705 11.375 -3.416 1.00 91.12 93 ASP A CA 1
ATOM 709 C C . ASP A 1 93 ? 1.256 11.798 -3.667 1.00 91.12 93 ASP A C 1
ATOM 711 O O . ASP A 1 93 ? 0.463 11.082 -4.286 1.00 91.12 93 ASP A O 1
ATOM 715 N N . GLY A 1 94 ? 0.925 13.006 -3.208 1.00 88.06 94 GLY A N 1
ATOM 716 C CA . GLY A 1 94 ? -0.443 13.493 -3.278 1.00 88.06 94 GLY A CA 1
ATOM 717 C C . GLY A 1 94 ? -0.956 13.854 -4.676 1.00 88.06 94 GLY A C 1
ATOM 718 O O . GLY A 1 94 ? -2.077 14.335 -4.826 1.00 88.06 94 GLY A O 1
ATOM 719 N N . SER A 1 95 ? -0.137 13.665 -5.713 1.00 92.56 95 SER A N 1
ATOM 720 C CA . SER A 1 95 ? -0.534 13.891 -7.103 1.00 92.56 95 SER A CA 1
ATOM 721 C C . SER A 1 95 ? -0.986 12.611 -7.806 1.00 92.56 95 SER A C 1
ATOM 723 O O . SER A 1 95 ? -1.439 12.701 -8.945 1.00 92.56 95 SER A O 1
ATOM 725 N N . VAL A 1 96 ? -0.890 11.444 -7.156 1.00 93.75 96 VAL A N 1
ATOM 726 C CA . VAL A 1 96 ? -1.384 10.172 -7.702 1.00 93.75 96 VAL A CA 1
ATOM 727 C C . VAL A 1 96 ? -2.907 10.109 -7.584 1.00 93.75 96 VAL A C 1
ATOM 729 O O . VAL A 1 96 ? -3.469 10.146 -6.481 1.00 93.75 96 VAL A O 1
ATOM 732 N N . ARG A 1 97 ? -3.579 10.005 -8.734 1.00 91.75 97 ARG A N 1
ATOM 733 C CA . ARG A 1 97 ? -5.040 10.065 -8.839 1.00 91.75 97 ARG A CA 1
ATOM 734 C C . ARG A 1 97 ? -5.724 8.751 -9.168 1.00 91.75 97 ARG A C 1
ATOM 736 O O . ARG A 1 97 ? -6.913 8.611 -8.891 1.00 91.75 97 ARG A O 1
ATOM 743 N N . ASP A 1 98 ? -4.984 7.803 -9.718 1.00 93.25 98 ASP A N 1
ATOM 744 C CA . ASP A 1 98 ? -5.438 6.448 -10.008 1.00 93.25 98 ASP A CA 1
ATOM 745 C C . ASP A 1 98 ? -4.349 5.444 -9.586 1.00 93.25 98 ASP A C 1
ATOM 747 O O . ASP A 1 98 ? -3.159 5.653 -9.823 1.00 93.25 98 ASP A O 1
ATOM 751 N N . LEU A 1 99 ? -4.765 4.391 -8.876 1.00 93.19 99 LEU A N 1
ATOM 752 C CA . LEU A 1 99 ? -3.889 3.340 -8.343 1.00 93.19 99 LEU A CA 1
ATOM 753 C C . LEU A 1 99 ? -3.842 2.095 -9.240 1.00 93.19 99 LEU A C 1
ATOM 755 O O . LEU A 1 99 ? -3.198 1.114 -8.869 1.00 93.19 99 LEU A O 1
ATOM 759 N N . SER A 1 100 ? -4.526 2.105 -10.385 1.00 93.12 100 SER A N 1
ATOM 760 C CA . SER A 1 100 ? -4.516 0.997 -11.341 1.00 93.12 100 SER A CA 1
ATOM 761 C C . SER A 1 100 ? -3.085 0.629 -11.735 1.00 93.12 100 SER A C 1
ATOM 763 O O . SER A 1 100 ? -2.254 1.495 -12.027 1.00 93.12 100 SER A O 1
ATOM 765 N N . GLY A 1 101 ? -2.783 -0.668 -11.698 1.00 93.94 101 GLY A N 1
ATOM 766 C CA . GLY A 1 101 ? -1.448 -1.205 -11.922 1.00 93.94 101 GLY A CA 1
ATOM 767 C C . GLY A 1 101 ? -0.655 -1.468 -10.637 1.00 93.94 101 GLY A C 1
ATOM 768 O O . GLY A 1 101 ? 0.326 -2.213 -10.701 1.00 93.94 101 GLY A O 1
ATOM 769 N N . LEU A 1 102 ? -1.059 -0.938 -9.469 1.00 94.31 102 LEU A N 1
ATOM 770 C CA . LEU A 1 102 ? -0.402 -1.253 -8.189 1.00 94.31 102 LEU A CA 1
ATOM 771 C C . LEU A 1 102 ? -0.434 -2.749 -7.847 1.00 94.31 102 LEU A C 1
ATOM 773 O O . LEU A 1 102 ? 0.490 -3.249 -7.206 1.00 94.31 102 LEU A O 1
ATOM 777 N N . GLU A 1 103 ? -1.443 -3.481 -8.312 1.00 93.88 103 GLU A N 1
ATOM 778 C CA . GLU A 1 103 ? -1.588 -4.925 -8.118 1.00 93.88 103 GLU A CA 1
ATOM 779 C C . GLU A 1 103 ? -0.441 -5.748 -8.735 1.00 93.88 103 GLU A C 1
ATOM 781 O O . GLU A 1 103 ? -0.237 -6.902 -8.364 1.00 93.88 103 GLU A O 1
ATOM 786 N N . TYR A 1 104 ? 0.357 -5.158 -9.633 1.00 95.50 104 TYR A N 1
ATOM 787 C CA . TYR A 1 104 ? 1.524 -5.807 -10.240 1.00 95.50 104 TYR A CA 1
ATOM 788 C C . TYR A 1 104 ? 2.820 -5.615 -9.440 1.00 95.50 104 TYR A C 1
ATOM 790 O O . TYR A 1 104 ? 3.836 -6.236 -9.755 1.00 95.50 104 TYR A O 1
ATOM 798 N N . PHE A 1 105 ? 2.812 -4.801 -8.380 1.00 95.25 105 PHE A N 1
ATOM 799 C CA . PHE A 1 105 ? 3.986 -4.517 -7.548 1.00 95.25 105 PHE A CA 1
ATOM 800 C C . PHE A 1 105 ? 4.202 -5.602 -6.476 1.00 95.25 105 PHE A C 1
ATOM 802 O O . PHE A 1 105 ? 4.394 -5.313 -5.293 1.00 95.25 105 PHE A O 1
ATOM 809 N N . SER A 1 106 ? 4.223 -6.875 -6.885 1.00 94.06 106 SER A N 1
ATOM 810 C CA . SER A 1 106 ? 4.221 -8.038 -5.980 1.00 94.06 106 SER A CA 1
ATOM 811 C C . SER A 1 106 ? 5.440 -8.151 -5.054 1.00 94.06 106 SER A C 1
ATOM 813 O O . SER A 1 106 ? 5.393 -8.877 -4.060 1.00 94.06 106 SER A O 1
ATOM 815 N N . LYS A 1 107 ? 6.535 -7.437 -5.352 1.00 94.94 107 LYS A N 1
ATOM 816 C CA . LYS A 1 107 ? 7.772 -7.407 -4.547 1.00 94.94 107 LYS A CA 1
ATOM 817 C C . LYS A 1 107 ? 7.864 -6.230 -3.573 1.00 94.94 107 LYS A C 1
ATOM 819 O O . LYS A 1 107 ? 8.776 -6.206 -2.743 1.00 94.94 107 LYS A O 1
ATOM 824 N N . VAL A 1 108 ? 6.947 -5.263 -3.647 1.00 96.94 108 VAL A N 1
ATOM 825 C CA . VAL A 1 108 ? 6.923 -4.135 -2.711 1.00 96.94 108 VAL A CA 1
ATOM 826 C C . VAL A 1 108 ? 6.595 -4.654 -1.314 1.00 96.94 108 VAL A C 1
ATOM 828 O O . VAL A 1 108 ? 5.593 -5.326 -1.106 1.00 96.94 108 VAL A O 1
ATOM 831 N N . LYS A 1 109 ? 7.463 -4.326 -0.356 1.00 98.44 109 LYS A N 1
ATOM 832 C CA . LYS A 1 109 ? 7.334 -4.651 1.069 1.00 98.44 109 LYS A CA 1
ATOM 833 C C . LYS A 1 109 ? 6.797 -3.488 1.887 1.00 98.44 109 LYS A C 1
ATOM 835 O O . LYS A 1 109 ? 6.182 -3.707 2.926 1.00 98.44 109 LYS A O 1
ATOM 840 N N . LYS A 1 110 ? 7.031 -2.258 1.433 1.00 98.56 110 LYS A N 1
ATOM 841 C CA . LYS A 1 110 ? 6.593 -1.042 2.114 1.00 98.56 110 LYS A CA 1
ATOM 842 C C . LYS A 1 110 ? 5.918 -0.099 1.135 1.00 98.56 110 LYS A C 1
ATOM 844 O O . LYS A 1 110 ? 6.541 0.297 0.152 1.00 98.56 110 LYS A O 1
ATOM 849 N N . LEU A 1 111 ? 4.683 0.279 1.441 1.00 97.69 111 LEU A N 1
ATOM 850 C CA . LEU A 1 111 ? 3.933 1.279 0.692 1.00 97.69 111 LEU A CA 1
ATOM 851 C C . LEU A 1 111 ? 3.677 2.499 1.577 1.00 97.69 111 LEU A C 1
ATOM 853 O O . LEU A 1 111 ? 2.977 2.401 2.585 1.00 97.69 111 LEU A O 1
ATOM 857 N N . THR A 1 112 ? 4.227 3.645 1.188 1.00 97.19 112 THR A N 1
ATOM 858 C CA . THR A 1 112 ? 3.907 4.942 1.793 1.00 97.19 112 THR A C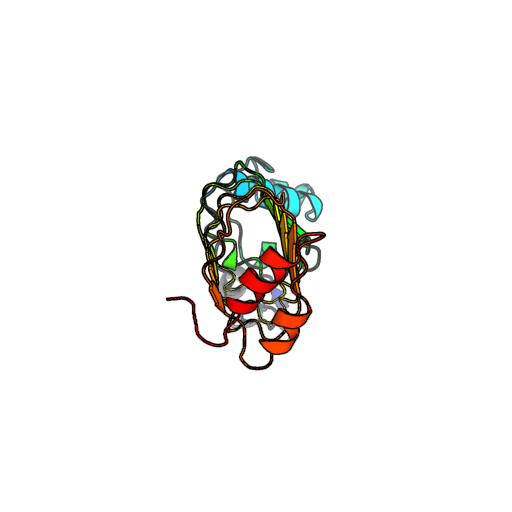A 1
ATOM 859 C C . THR A 1 112 ? 2.984 5.709 0.856 1.00 97.19 112 THR A C 1
ATOM 861 O O . THR A 1 112 ? 3.287 5.846 -0.326 1.00 97.19 112 THR A O 1
ATOM 864 N N . ILE A 1 113 ? 1.871 6.219 1.373 1.00 95.06 113 ILE A N 1
ATOM 865 C CA . ILE A 1 113 ? 0.887 6.990 0.613 1.00 95.06 113 ILE A CA 1
ATOM 866 C C . ILE A 1 113 ? 0.692 8.337 1.294 1.00 95.06 113 ILE A C 1
ATOM 868 O O . ILE A 1 113 ? 0.294 8.397 2.461 1.00 95.06 113 ILE A O 1
ATOM 872 N N . TYR A 1 114 ? 0.925 9.405 0.545 1.00 91.19 114 TYR A N 1
ATOM 873 C CA . TYR A 1 114 ? 0.519 10.759 0.895 1.00 91.19 114 TYR A CA 1
ATOM 874 C C . TYR A 1 114 ? -0.719 11.133 0.090 1.00 91.19 114 TYR A C 1
ATOM 876 O O . TYR A 1 114 ? -0.833 10.729 -1.061 1.00 91.19 114 TYR A O 1
ATOM 884 N N . THR A 1 115 ? -1.630 11.887 0.706 1.00 73.56 115 THR A N 1
ATOM 885 C CA . THR A 1 115 ? -2.737 12.642 0.081 1.00 73.56 115 THR A CA 1
ATOM 886 C C . THR A 1 115 ? -3.171 12.205 -1.327 1.00 73.56 115 THR A C 1
ATOM 888 O O .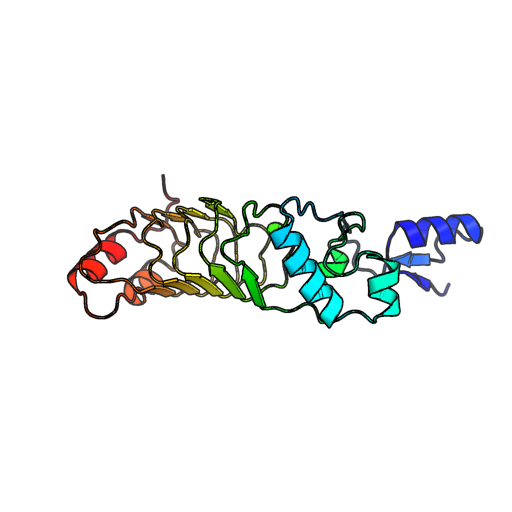 THR A 1 115 ? -3.112 13.002 -2.248 1.00 73.56 115 THR A O 1
ATOM 891 N N . SER A 1 116 ? -3.613 10.967 -1.544 1.00 69.38 116 SER A N 1
ATOM 892 C CA . SER A 1 116 ? -4.034 10.527 -2.885 1.00 69.38 116 SER A CA 1
ATOM 893 C C . SER A 1 116 ? -5.390 11.152 -3.279 1.00 69.38 116 SER A C 1
ATOM 895 O O . SER A 1 116 ? -5.976 11.857 -2.470 1.00 69.38 116 SER A O 1
ATOM 897 N N . THR A 1 117 ? -5.919 10.955 -4.492 1.00 77.50 117 THR A N 1
ATOM 898 C CA . THR A 1 117 ? -7.365 11.201 -4.756 1.00 77.50 117 THR A CA 1
ATOM 899 C C . THR A 1 117 ? -8.249 9.958 -4.648 1.00 77.50 117 THR A C 1
ATOM 901 O O . THR A 1 117 ? -9.424 10.107 -4.306 1.00 77.50 117 THR A O 1
ATOM 904 N N . PRO A 1 118 ? -7.749 8.732 -4.899 1.00 81.25 118 PRO A N 1
ATOM 905 C CA . PRO A 1 118 ? -8.505 7.514 -4.653 1.00 81.25 118 PRO A CA 1
ATOM 906 C C . PRO A 1 118 ? -8.958 7.413 -3.200 1.00 81.25 118 PRO A C 1
ATOM 908 O O . PRO A 1 118 ? -8.234 7.775 -2.271 1.00 81.25 118 PRO A O 1
ATOM 911 N N . THR A 1 119 ? -10.170 6.901 -3.010 1.00 89.19 119 THR A N 1
ATOM 912 C CA . THR A 1 119 ? -10.764 6.637 -1.692 1.00 89.19 119 THR A CA 1
ATOM 913 C C . THR A 1 119 ? -10.569 5.188 -1.255 1.00 89.19 119 THR A C 1
ATOM 915 O O . THR A 1 119 ? -10.870 4.842 -0.115 1.00 89.19 119 THR A O 1
ATOM 918 N N . THR A 1 120 ? -10.063 4.323 -2.133 1.00 94.50 120 THR A N 1
ATOM 919 C CA . THR A 1 120 ? -9.858 2.904 -1.844 1.00 94.50 120 THR A CA 1
ATOM 920 C C . THR A 1 120 ? -8.454 2.476 -2.235 1.00 94.50 120 THR A C 1
ATOM 922 O O . THR A 1 120 ? -8.034 2.670 -3.371 1.00 94.50 120 THR A O 1
ATOM 925 N N . LEU A 1 121 ? -7.755 1.848 -1.292 1.00 95.38 121 LEU A N 1
ATOM 926 C CA . LEU A 1 121 ? -6.516 1.119 -1.523 1.00 95.38 121 LEU A CA 1
ATOM 927 C C . LEU A 1 121 ? -6.842 -0.376 -1.573 1.00 95.38 121 LEU A C 1
ATOM 929 O O . LEU A 1 121 ? -7.251 -0.950 -0.561 1.00 95.38 121 LEU A O 1
ATOM 933 N N . ASN A 1 122 ? -6.662 -0.998 -2.740 1.00 95.06 122 ASN A N 1
ATOM 934 C CA . ASN A 1 122 ? -6.793 -2.443 -2.910 1.00 95.06 122 ASN A CA 1
ATOM 935 C C . ASN A 1 122 ? -5.406 -3.099 -2.863 1.00 95.06 122 ASN A C 1
ATOM 937 O O . ASN A 1 122 ? -4.530 -2.748 -3.643 1.00 95.06 122 ASN A O 1
ATOM 941 N N . LEU A 1 123 ? -5.221 -4.046 -1.949 1.00 95.69 123 LEU A N 1
ATOM 942 C CA . LEU A 1 123 ? -3.955 -4.733 -1.691 1.00 95.69 123 LEU A CA 1
ATOM 943 C C . LEU A 1 123 ? -3.779 -6.020 -2.506 1.00 95.69 123 LEU A C 1
ATOM 945 O O . LEU A 1 123 ? -2.778 -6.711 -2.350 1.00 95.69 123 LEU A O 1
ATOM 949 N N . THR A 1 124 ? -4.755 -6.380 -3.340 1.00 93.94 124 THR A N 1
ATOM 950 C CA . THR A 1 124 ? -4.689 -7.588 -4.174 1.00 93.94 124 THR A CA 1
ATOM 951 C C . THR A 1 124 ? -3.429 -7.582 -5.045 1.00 93.94 124 THR A C 1
ATOM 953 O O . THR A 1 124 ? -3.117 -6.572 -5.664 1.00 93.94 124 THR A O 1
ATOM 956 N N . GLY A 1 125 ? -2.704 -8.705 -5.081 1.00 91.25 125 GLY A N 1
ATOM 957 C CA . GLY A 1 125 ? -1.452 -8.852 -5.837 1.00 91.25 125 GLY A CA 1
ATOM 958 C C . GLY A 1 125 ? -0.206 -8.302 -5.129 1.00 91.25 125 GLY A C 1
ATOM 959 O O . GLY A 1 125 ? 0.919 -8.542 -5.568 1.00 91.25 125 GLY A O 1
ATOM 960 N N . MET A 1 126 ? -0.364 -7.629 -3.984 1.00 94.88 126 MET A N 1
ATOM 961 C CA . MET A 1 126 ? 0.749 -7.115 -3.181 1.00 94.88 126 MET A CA 1
ATOM 962 C C . MET A 1 126 ? 1.309 -8.183 -2.223 1.00 94.88 126 MET A C 1
ATOM 964 O O . MET A 1 126 ? 1.362 -8.003 -1.005 1.00 94.88 126 MET A O 1
ATOM 968 N N . ASP A 1 127 ? 1.740 -9.318 -2.775 1.00 93.62 127 ASP A N 1
ATOM 969 C CA . ASP A 1 127 ? 2.063 -10.538 -2.016 1.00 93.62 127 ASP A CA 1
ATOM 970 C C . ASP A 1 127 ? 3.216 -10.379 -1.013 1.00 93.62 127 ASP A C 1
ATOM 972 O O . ASP A 1 127 ? 3.261 -11.064 0.015 1.00 93.62 127 ASP A O 1
ATOM 976 N N . SER A 1 128 ? 4.158 -9.477 -1.303 1.00 96.88 128 SER A N 1
ATOM 977 C CA . SER A 1 128 ? 5.301 -9.194 -0.430 1.00 96.88 128 SER A CA 1
ATOM 978 C C . SER A 1 128 ? 5.071 -8.053 0.554 1.00 96.88 128 SER A C 1
ATOM 980 O O . SER A 1 128 ? 5.973 -7.781 1.342 1.00 96.88 128 SER A O 1
ATOM 982 N N . LEU A 1 129 ? 3.917 -7.381 0.524 1.00 98.38 129 LEU A N 1
ATOM 983 C CA . LEU A 1 129 ? 3.679 -6.182 1.323 1.00 98.38 129 LEU A CA 1
ATOM 984 C C . LEU A 1 129 ? 3.666 -6.519 2.812 1.00 98.38 129 LEU A C 1
ATOM 986 O O . LEU A 1 129 ? 2.900 -7.369 3.248 1.00 98.38 129 LEU A O 1
ATOM 990 N N . GLU A 1 130 ? 4.500 -5.834 3.590 1.00 98.62 130 GLU A N 1
ATOM 991 C CA . GLU A 1 130 ? 4.661 -6.021 5.035 1.00 98.62 130 GLU A CA 1
ATOM 992 C C . GLU A 1 130 ? 4.184 -4.795 5.828 1.00 98.62 130 GLU A C 1
ATOM 994 O O . GLU A 1 130 ? 3.666 -4.942 6.938 1.00 98.62 130 GLU A O 1
ATOM 999 N N . GLU A 1 131 ? 4.325 -3.591 5.267 1.00 98.69 131 GLU A N 1
ATOM 1000 C CA . GLU A 1 131 ? 4.009 -2.329 5.938 1.00 98.69 131 GLU A CA 1
ATOM 1001 C C . GLU A 1 131 ? 3.273 -1.353 5.010 1.00 98.69 131 GLU A C 1
ATOM 1003 O O . GLU A 1 131 ? 3.705 -1.092 3.885 1.00 98.69 131 GLU A O 1
ATOM 1008 N N . ILE A 1 132 ? 2.195 -0.759 5.525 1.00 98.25 132 ILE A N 1
ATOM 1009 C CA . ILE A 1 132 ? 1.508 0.385 4.914 1.00 98.25 132 ILE A CA 1
ATOM 1010 C C . ILE A 1 132 ? 1.659 1.593 5.832 1.00 98.25 132 ILE A C 1
ATOM 1012 O O . ILE A 1 132 ? 1.361 1.512 7.024 1.00 98.25 132 ILE A O 1
ATOM 1016 N N . ILE A 1 133 ? 2.063 2.728 5.267 1.00 97.75 133 ILE A N 1
ATOM 1017 C CA . ILE A 1 133 ? 2.045 4.029 5.936 1.00 97.75 133 ILE A CA 1
ATOM 1018 C C . ILE A 1 133 ? 1.164 4.972 5.124 1.00 97.75 133 ILE A C 1
ATOM 1020 O O . ILE A 1 133 ? 1.522 5.374 4.025 1.00 97.75 133 ILE A O 1
ATOM 1024 N N . SER A 1 134 ? 0.026 5.360 5.682 1.00 96.00 134 SER A N 1
ATOM 1025 C CA . SER A 1 134 ? -0.854 6.379 5.117 1.00 96.00 134 SER A CA 1
ATOM 1026 C C . SER A 1 134 ? -0.664 7.675 5.894 1.00 96.00 134 SER A C 1
ATOM 1028 O O . SER A 1 134 ? -0.862 7.684 7.106 1.00 96.00 134 SER A O 1
ATOM 1030 N N . THR A 1 135 ? -0.287 8.763 5.222 1.00 94.81 135 THR A N 1
ATOM 1031 C CA . THR A 1 135 ? -0.068 10.077 5.848 1.00 94.81 135 THR A CA 1
ATOM 1032 C C . THR A 1 135 ? -0.940 11.136 5.188 1.00 94.81 135 THR A C 1
ATOM 1034 O O . THR A 1 135 ? -0.766 11.424 4.008 1.00 94.81 135 THR A O 1
ATOM 1037 N N . GLY A 1 136 ? -1.884 11.718 5.936 1.00 91.75 136 GLY A N 1
ATOM 1038 C CA . GLY A 1 136 ? -2.786 12.754 5.417 1.00 91.75 136 GLY A CA 1
ATOM 1039 C C . GLY A 1 136 ? -3.571 12.324 4.173 1.00 91.75 136 GLY A C 1
ATOM 1040 O O . GLY A 1 136 ? -3.909 13.167 3.347 1.00 91.75 136 GLY A O 1
ATOM 1041 N N . SER A 1 137 ? -3.789 11.018 3.978 1.00 88.50 137 SER A N 1
ATOM 1042 C CA . SER A 1 137 ? -4.357 10.497 2.734 1.00 88.50 137 SER A CA 1
ATOM 1043 C C . SER A 1 137 ? -5.869 10.720 2.639 1.00 88.50 137 SER A C 1
ATOM 1045 O O . SER A 1 137 ? -6.554 10.915 3.647 1.00 88.50 137 SER A O 1
ATOM 1047 N N . THR A 1 138 ? -6.413 10.650 1.421 1.00 91.12 138 THR A N 1
ATOM 1048 C CA . THR A 1 138 ? -7.868 10.614 1.202 1.00 91.12 138 THR A CA 1
ATOM 1049 C C . THR A 1 138 ? -8.448 9.205 1.241 1.00 91.12 138 THR A C 1
ATOM 1051 O O . THR A 1 138 ? -9.632 9.037 0.949 1.00 91.12 138 THR A O 1
ATOM 1054 N N . ILE A 1 139 ? -7.632 8.190 1.539 1.00 95.00 139 ILE A N 1
ATOM 1055 C CA . ILE A 1 139 ? -8.080 6.803 1.560 1.00 95.00 139 ILE A CA 1
ATOM 1056 C C . ILE A 1 139 ? -9.150 6.661 2.641 1.00 95.00 139 ILE A C 1
ATOM 1058 O O . ILE A 1 139 ? -8.933 6.990 3.804 1.00 95.00 139 ILE A O 1
ATOM 1062 N N . GLU A 1 140 ? -10.312 6.154 2.246 1.00 96.44 140 GLU A N 1
ATOM 1063 C CA . GLU A 1 140 ? -11.418 5.822 3.140 1.00 96.44 140 GLU A CA 1
ATOM 1064 C C . GLU A 1 140 ? -11.456 4.327 3.455 1.00 96.44 140 GLU A C 1
ATOM 1066 O O . GLU A 1 140 ? -11.859 3.925 4.548 1.00 96.44 140 GLU A O 1
ATOM 1071 N N . VAL A 1 141 ? -11.015 3.495 2.510 1.00 97.31 141 VAL A N 1
ATOM 1072 C CA . VAL A 1 141 ? -11.056 2.037 2.618 1.00 97.31 141 VAL A CA 1
ATOM 1073 C C . VAL A 1 141 ? -9.702 1.443 2.252 1.00 97.31 141 VAL A C 1
ATOM 1075 O O . VAL A 1 141 ? -9.208 1.648 1.146 1.00 97.31 141 VAL A O 1
ATOM 1078 N N . ILE A 1 142 ? -9.125 0.658 3.155 1.00 97.50 142 ILE A N 1
ATOM 1079 C CA . ILE A 1 142 ? -7.988 -0.224 2.864 1.00 97.50 142 ILE A CA 1
ATOM 1080 C C . ILE A 1 142 ? -8.537 -1.642 2.817 1.00 97.50 142 ILE A C 1
ATOM 1082 O O . ILE A 1 142 ? -9.120 -2.086 3.803 1.00 97.50 142 ILE A O 1
ATOM 1086 N N . GLN A 1 143 ? -8.381 -2.354 1.704 1.00 96.81 143 GLN A N 1
ATOM 1087 C CA . GLN A 1 143 ? -8.949 -3.693 1.560 1.00 96.81 143 GLN A CA 1
ATOM 1088 C C . GLN A 1 143 ? -8.125 -4.616 0.669 1.00 96.81 143 GLN A C 1
ATOM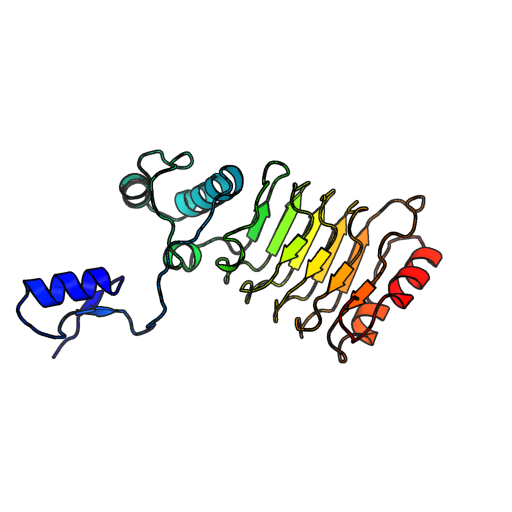 1090 O O . GLN A 1 143 ? -7.318 -4.156 -0.127 1.00 96.81 143 GLN A O 1
ATOM 1095 N N . GLY A 1 144 ? -8.378 -5.919 0.751 1.00 93.81 144 GLY A N 1
ATOM 1096 C CA . GLY A 1 144 ? -7.818 -6.913 -0.166 1.00 93.81 144 GLY A CA 1
ATOM 1097 C C . GLY A 1 144 ? -6.955 -7.951 0.541 1.00 93.81 144 GLY A C 1
ATOM 1098 O O . GLY A 1 144 ? -7.079 -8.169 1.746 1.00 93.81 144 GLY A O 1
ATOM 1099 N N . ASN A 1 145 ? -6.101 -8.622 -0.231 1.00 91.25 145 ASN A N 1
ATOM 1100 C CA . ASN A 1 145 ? -5.253 -9.705 0.255 1.00 91.25 145 ASN A CA 1
ATOM 1101 C C . ASN A 1 145 ? -3.769 -9.331 0.168 1.00 91.25 145 ASN A C 1
ATOM 1103 O O . ASN A 1 145 ? -3.217 -9.288 -0.924 1.00 91.25 145 ASN A O 1
ATOM 1107 N N . ALA A 1 146 ? -3.136 -9.132 1.324 1.00 95.38 146 ALA A N 1
ATOM 1108 C CA . ALA A 1 146 ? -1.686 -9.022 1.452 1.00 95.38 146 ALA A CA 1
ATOM 1109 C C . ALA A 1 146 ? -1.214 -9.995 2.547 1.00 95.38 146 ALA A C 1
ATOM 1111 O O . ALA A 1 146 ? -1.220 -9.629 3.727 1.00 95.38 146 ALA A O 1
ATOM 1112 N N . PRO A 1 147 ? -0.844 -11.244 2.209 1.00 95.38 147 PRO A N 1
ATOM 1113 C CA . PRO A 1 147 ? -0.615 -12.306 3.195 1.00 95.38 147 PRO A CA 1
ATOM 1114 C C . PRO A 1 147 ? 0.557 -12.006 4.138 1.00 95.38 147 PRO A C 1
ATOM 1116 O O . PRO A 1 147 ? 0.578 -12.461 5.281 1.00 95.38 147 PRO A O 1
ATOM 1119 N N . ARG A 1 148 ? 1.528 -11.202 3.687 1.00 97.69 148 ARG A N 1
ATOM 1120 C CA . ARG A 1 148 ? 2.692 -10.804 4.486 1.00 97.69 148 ARG A CA 1
ATOM 1121 C C . ARG A 1 148 ? 2.504 -9.51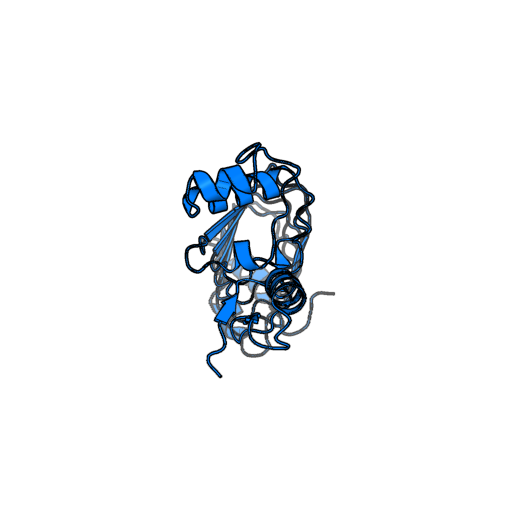5 5.276 1.00 97.69 148 ARG A C 1
ATOM 1123 O O . ARG A 1 148 ? 3.421 -9.157 6.013 1.00 97.69 148 ARG A O 1
ATOM 1130 N N . LEU A 1 149 ? 1.350 -8.854 5.167 1.00 98.50 149 LEU A N 1
ATOM 1131 C CA . LEU A 1 149 ? 1.109 -7.569 5.817 1.00 98.50 149 LEU A CA 1
ATOM 1132 C C . LEU A 1 149 ? 1.172 -7.747 7.331 1.00 98.50 149 LEU A C 1
ATOM 1134 O O . LEU A 1 149 ? 0.423 -8.543 7.883 1.00 98.50 149 LEU A O 1
ATOM 1138 N N . LYS A 1 150 ? 2.054 -6.997 7.993 1.00 98.31 150 LYS A N 1
ATOM 1139 C CA . LYS A 1 150 ? 2.266 -7.027 9.448 1.00 98.31 150 LYS A CA 1
ATOM 1140 C C . LYS A 1 150 ? 1.738 -5.774 10.125 1.00 98.31 150 LYS A C 1
ATOM 1142 O O . LYS A 1 150 ? 1.272 -5.845 11.263 1.00 98.31 150 LYS A O 1
ATOM 1147 N N . LYS A 1 151 ? 1.819 -4.629 9.442 1.00 98.00 151 LYS A N 1
ATOM 1148 C CA . LYS A 1 151 ? 1.562 -3.327 10.056 1.00 98.00 151 LYS A CA 1
ATOM 1149 C C . LYS A 1 151 ? 0.856 -2.349 9.125 1.00 98.00 151 LYS A C 1
ATOM 1151 O O . LYS A 1 151 ? 1.232 -2.202 7.963 1.00 98.00 151 LYS A O 1
ATOM 1156 N N . ILE A 1 152 ? -0.107 -1.621 9.683 1.00 98.06 152 ILE A N 1
ATOM 1157 C CA . ILE A 1 152 ? -0.711 -0.432 9.072 1.00 98.06 152 ILE A CA 1
ATOM 1158 C C . ILE A 1 152 ? -0.479 0.755 10.008 1.00 98.06 152 ILE A C 1
ATOM 1160 O O . ILE A 1 152 ? -0.759 0.671 11.202 1.00 98.06 152 ILE A O 1
ATOM 1164 N N . ILE A 1 153 ? 0.032 1.860 9.475 1.00 97.19 153 ILE A N 1
ATOM 1165 C CA . ILE A 1 153 ? 0.222 3.119 10.198 1.00 97.19 153 ILE A CA 1
ATOM 1166 C C . ILE A 1 153 ? -0.616 4.192 9.517 1.00 97.19 153 ILE A C 1
ATOM 1168 O O . ILE A 1 153 ? -0.412 4.493 8.342 1.00 97.19 153 ILE A O 1
ATOM 1172 N N . LEU A 1 154 ? -1.538 4.781 10.266 1.00 95.69 154 LEU A N 1
ATOM 1173 C CA . LEU A 1 154 ? -2.375 5.890 9.837 1.00 95.69 154 LEU A CA 1
ATOM 1174 C C . LEU A 1 154 ? -1.902 7.156 10.547 1.00 95.69 154 LEU A C 1
ATOM 1176 O O . LEU A 1 154 ? -2.128 7.307 11.740 1.00 95.69 154 LEU A O 1
ATOM 1180 N N . ARG A 1 155 ? -1.253 8.067 9.824 1.00 94.25 155 ARG A N 1
ATOM 1181 C CA . ARG A 1 155 ? -0.828 9.380 10.327 1.00 94.25 155 ARG A CA 1
ATOM 1182 C C . ARG A 1 155 ? -1.752 10.447 9.786 1.00 94.25 155 ARG A C 1
ATOM 1184 O O . ARG A 1 155 ? -1.817 10.625 8.570 1.00 94.25 155 ARG A O 1
ATOM 1191 N N . ASN A 1 156 ? -2.496 11.121 10.656 1.00 92.25 156 ASN A N 1
ATOM 1192 C CA . ASN A 1 156 ? -3.471 12.150 10.280 1.00 92.25 156 ASN A CA 1
ATOM 1193 C C . ASN A 1 156 ? -4.380 11.730 9.102 1.00 92.25 156 ASN A C 1
ATOM 1195 O O . ASN A 1 156 ? -4.733 12.533 8.243 1.00 92.25 156 ASN A O 1
ATOM 1199 N N . SER A 1 157 ? -4.705 10.435 9.003 1.00 92.75 157 SER A N 1
ATOM 1200 C CA . SER A 1 157 ? -5.495 9.866 7.901 1.00 92.75 157 SER A CA 1
ATOM 1201 C C . SER A 1 157 ? -6.966 9.795 8.304 1.00 92.75 157 SER A C 1
ATOM 1203 O O . SER A 1 157 ? -7.562 8.722 8.374 1.00 92.75 157 SER A O 1
ATOM 1205 N N . HIS A 1 158 ? -7.542 10.964 8.587 1.00 92.69 158 HIS A N 1
ATOM 1206 C CA . HIS A 1 158 ? -8.859 11.121 9.220 1.00 92.69 158 HIS A CA 1
ATOM 1207 C C . HIS A 1 158 ? -10.039 10.645 8.361 1.00 92.69 158 HIS A C 1
ATOM 1209 O O . HIS A 1 158 ? -11.179 10.628 8.816 1.00 92.69 158 HIS A O 1
ATOM 1215 N N . ARG A 1 159 ? -9.788 10.296 7.093 1.00 94.06 159 ARG A N 1
ATOM 1216 C CA . ARG A 1 159 ? -10.815 9.797 6.175 1.00 94.06 159 ARG A CA 1
ATOM 1217 C C . ARG A 1 159 ? -10.959 8.279 6.192 1.00 94.06 159 ARG A C 1
ATOM 1219 O O . ARG A 1 159 ? -11.974 7.796 5.704 1.00 94.06 159 ARG A O 1
ATOM 1226 N N . VAL A 1 160 ? -10.007 7.536 6.768 1.00 96.00 160 VAL A N 1
ATOM 1227 C CA . VAL A 1 160 ? -10.062 6.067 6.810 1.00 96.00 160 VAL A CA 1
ATOM 1228 C C . VAL A 1 160 ? -11.233 5.621 7.680 1.00 96.00 160 VAL A C 1
ATOM 1230 O O . VAL A 1 160 ? -11.224 5.813 8.889 1.00 96.00 160 VAL A O 1
ATOM 1233 N N . LYS A 1 161 ? -12.229 4.983 7.076 1.00 97.25 161 LYS A N 1
ATOM 1234 C CA . LYS A 1 161 ? -13.406 4.436 7.762 1.00 97.25 161 LYS A CA 1
ATOM 1235 C C . LYS A 1 161 ? -13.304 2.931 7.949 1.00 97.25 161 LYS A C 1
ATOM 1237 O O . LYS A 1 161 ? -13.743 2.409 8.972 1.00 97.25 161 LYS A O 1
ATOM 1242 N N . LYS A 1 162 ? -12.733 2.225 6.967 1.00 98.38 162 LYS A N 1
ATOM 1243 C CA . LYS A 1 162 ? -12.729 0.757 6.927 1.00 98.38 162 LYS A CA 1
ATOM 1244 C C . LYS A 1 162 ? -11.342 0.208 6.614 1.00 98.38 162 LYS A C 1
ATOM 1246 O O . LYS A 1 162 ? -10.705 0.605 5.640 1.00 98.38 162 LYS A O 1
ATOM 1251 N N . ILE A 1 163 ? -10.908 -0.755 7.418 1.00 98.31 163 ILE A N 1
ATOM 1252 C CA . ILE A 1 163 ? -9.736 -1.589 7.148 1.00 98.31 163 ILE A CA 1
ATOM 1253 C C . ILE A 1 163 ? -10.246 -3.021 7.021 1.00 98.31 163 ILE A C 1
ATOM 1255 O O . ILE A 1 163 ? -10.677 -3.597 8.010 1.00 98.31 163 ILE A O 1
ATOM 1259 N N . ASN A 1 164 ? -10.234 -3.587 5.819 1.00 98.00 164 ASN A N 1
ATOM 1260 C CA . ASN A 1 164 ? -10.749 -4.919 5.519 1.00 98.00 164 ASN A CA 1
ATOM 1261 C C . ASN A 1 164 ? -9.646 -5.828 4.963 1.00 98.00 164 ASN A C 1
ATOM 1263 O O . ASN A 1 164 ? -9.492 -5.997 3.754 1.00 98.00 164 ASN A O 1
ATOM 1267 N N . VAL A 1 165 ? -8.867 -6.407 5.873 1.00 97.69 165 VAL A N 1
ATOM 1268 C CA . VAL A 1 165 ? -7.677 -7.217 5.576 1.00 97.69 165 VAL A CA 1
ATOM 1269 C C . VAL A 1 165 ? -7.809 -8.625 6.158 1.00 97.69 165 VAL A C 1
ATOM 1271 O O . VAL A 1 165 ? -6.848 -9.205 6.654 1.00 97.69 165 VAL A O 1
ATOM 1274 N N . VAL A 1 166 ? -9.013 -9.204 6.093 1.00 96.50 166 VAL A N 1
ATOM 1275 C CA . VAL A 1 166 ? -9.324 -10.546 6.633 1.00 96.50 166 VAL A CA 1
ATOM 1276 C C . VAL A 1 166 ? -8.437 -11.670 6.085 1.00 96.50 166 VAL A C 1
ATOM 1278 O O . VAL A 1 166 ? -8.294 -12.698 6.738 1.00 96.50 166 VAL A O 1
ATOM 1281 N N . ASN A 1 167 ? -7.808 -11.463 4.924 1.00 92.69 167 ASN A N 1
ATOM 1282 C CA . ASN A 1 167 ? -6.899 -12.421 4.287 1.00 92.69 167 ASN A CA 1
ATOM 1283 C C . ASN A 1 167 ? -5.407 -12.136 4.562 1.00 92.69 167 ASN A C 1
ATOM 1285 O O . ASN A 1 167 ? -4.537 -12.876 4.112 1.00 92.69 167 ASN A O 1
ATOM 1289 N N . SER A 1 168 ? -5.084 -11.096 5.332 1.00 96.19 168 SER A N 1
ATOM 1290 C CA . SER A 1 168 ? -3.711 -10.761 5.724 1.00 96.19 168 SER A CA 1
ATOM 1291 C C . SER A 1 168 ? -3.305 -11.512 6.988 1.00 96.19 168 SER A C 1
ATOM 1293 O O . SER A 1 168 ? -3.313 -10.954 8.083 1.00 96.19 168 SER A O 1
ATOM 1295 N N . SER A 1 169 ? -2.941 -12.790 6.840 1.00 95.19 169 SER A N 1
ATOM 1296 C CA . SER A 1 169 ? -2.661 -13.725 7.947 1.00 95.19 169 SER A CA 1
ATOM 1297 C C . SER A 1 169 ? -1.638 -13.226 8.973 1.00 95.19 169 SER A C 1
ATOM 1299 O O . SER A 1 169 ? -1.678 -13.643 10.130 1.00 95.19 169 SER A O 1
ATOM 1301 N N . ASN A 1 170 ? -0.739 -12.328 8.563 1.00 97.31 170 ASN A N 1
ATOM 1302 C CA . ASN A 1 170 ? 0.367 -11.851 9.385 1.00 97.31 170 ASN A CA 1
ATOM 1303 C C . ASN A 1 170 ? 0.095 -10.516 10.094 1.00 97.31 170 ASN A C 1
ATOM 1305 O O . ASN A 1 170 ? 0.975 -10.064 10.822 1.00 97.31 170 ASN A O 1
ATOM 1309 N N . ILE A 1 171 ? -1.084 -9.897 9.953 1.00 97.94 171 ILE A N 1
ATOM 1310 C CA . ILE A 1 171 ? -1.345 -8.561 10.521 1.00 97.94 171 ILE A CA 1
ATOM 1311 C C . ILE A 1 171 ? -1.247 -8.583 12.050 1.00 97.94 171 ILE A C 1
ATOM 1313 O O . ILE A 1 171 ? -1.889 -9.400 12.703 1.00 97.94 171 ILE A O 1
ATOM 1317 N N . GLU A 1 172 ? -0.431 -7.704 12.630 1.00 97.12 172 GLU A N 1
ATOM 1318 C CA . GLU A 1 172 ? -0.176 -7.639 14.082 1.00 97.12 172 GLU A CA 1
ATOM 1319 C C . GLU A 1 172 ? -0.568 -6.313 14.683 1.00 97.12 172 GLU A C 1
ATOM 1321 O O . GLU A 1 172 ? -0.987 -6.267 15.837 1.00 97.12 172 GLU A O 1
ATOM 1326 N N . GLN A 1 173 ? -0.382 -5.239 13.922 1.00 96.44 173 GLN A N 1
ATOM 1327 C CA . GLN A 1 173 ? -0.397 -3.899 14.469 1.00 96.44 173 GLN A CA 1
ATOM 1328 C C . GLN A 1 173 ? -1.110 -2.928 13.536 1.00 96.44 173 GLN A C 1
ATOM 1330 O O . GLN A 1 173 ? -0.840 -2.863 12.335 1.00 96.44 173 GLN A O 1
ATOM 1335 N N . ILE A 1 174 ? -1.975 -2.115 14.134 1.00 96.31 174 ILE A N 1
ATOM 1336 C CA . ILE A 1 174 ? -2.560 -0.939 13.502 1.00 96.31 174 ILE A CA 1
ATOM 1337 C C . ILE A 1 174 ? -2.261 0.249 14.413 1.00 96.31 174 ILE A C 1
ATOM 1339 O O . ILE A 1 174 ? -2.744 0.315 15.541 1.00 96.31 174 ILE A O 1
ATOM 1343 N N . THR A 1 175 ? -1.432 1.169 13.937 1.00 94.38 175 THR A N 1
ATOM 1344 C CA . THR A 1 175 ? -1.103 2.402 14.656 1.00 94.38 175 THR A CA 1
ATOM 1345 C C . THR A 1 175 ? -1.901 3.546 14.057 1.00 94.38 175 THR A C 1
ATOM 1347 O O . THR A 1 175 ? -1.918 3.711 12.839 1.00 94.38 175 THR A O 1
ATOM 1350 N N . ILE A 1 176 ? -2.539 4.344 14.906 1.00 92.75 176 ILE A N 1
ATOM 1351 C CA . ILE A 1 176 ? -3.323 5.507 14.491 1.00 92.75 176 ILE A CA 1
ATOM 1352 C C . ILE A 1 176 ? -2.762 6.719 15.234 1.00 92.75 176 ILE A C 1
ATOM 1354 O O . ILE A 1 176 ? -2.898 6.843 16.447 1.00 92.75 176 ILE A O 1
ATOM 1358 N N . GLU A 1 177 ? -2.081 7.586 14.497 1.00 91.56 177 GLU A N 1
ATOM 1359 C CA . GLU A 1 177 ? -1.411 8.789 14.983 1.00 91.56 177 GLU A CA 1
ATOM 1360 C C . GLU A 1 177 ? -2.234 10.003 14.538 1.00 91.56 177 GLU A C 1
ATOM 1362 O O . GLU A 1 177 ? -2.153 10.435 13.387 1.00 91.56 177 GLU A O 1
ATOM 1367 N N . GLU A 1 178 ? -3.060 10.530 15.439 1.00 88.38 178 GLU A N 1
ATOM 1368 C CA . GLU A 1 178 ? -3.905 11.699 15.192 1.00 88.38 178 GLU A CA 1
ATOM 1369 C C . GLU A 1 178 ? -4.133 12.515 16.468 1.00 88.38 178 GLU A C 1
ATOM 1371 O O . GLU A 1 178 ? -3.971 12.013 17.582 1.00 88.38 178 GLU A O 1
ATOM 1376 N N . ASP A 1 179 ? -4.542 13.773 16.300 1.00 84.94 179 ASP A N 1
ATOM 1377 C CA . ASP A 1 179 ? -4.907 14.647 17.413 1.00 84.94 179 ASP A CA 1
ATOM 1378 C C . ASP A 1 179 ? -6.104 14.080 18.211 1.00 84.94 179 ASP A C 1
ATOM 1380 O O . ASP A 1 179 ? -7.030 13.457 17.669 1.00 84.94 179 ASP A O 1
ATOM 1384 N N . SER A 1 180 ? -6.093 14.276 19.532 1.00 81.12 180 SER A N 1
ATOM 1385 C CA . SER A 1 180 ? -7.129 13.757 20.431 1.00 81.12 180 SER A CA 1
ATOM 1386 C C . SER A 1 180 ? -8.511 14.364 20.173 1.00 81.12 180 SER A C 1
ATOM 1388 O O . SER A 1 180 ? -9.504 13.704 20.474 1.00 81.12 180 SER A O 1
ATOM 1390 N N . ASN A 1 181 ? -8.588 15.555 19.572 1.00 85.00 181 ASN A N 1
ATOM 1391 C CA . ASN A 1 181 ? -9.833 16.253 19.249 1.00 85.00 181 ASN A CA 1
ATOM 1392 C C . ASN A 1 181 ? -10.506 15.743 17.967 1.00 85.00 181 ASN A C 1
ATOM 1394 O O . ASN A 1 181 ? -11.659 16.083 17.705 1.00 85.00 181 ASN A O 1
ATOM 1398 N N . ILE A 1 182 ? -9.819 14.927 17.160 1.00 88.06 182 ILE A N 1
ATOM 1399 C CA . ILE A 1 182 ? -10.424 14.336 15.962 1.00 88.06 182 ILE A CA 1
ATOM 1400 C C . ILE A 1 182 ? -11.537 13.376 16.386 1.00 88.06 182 ILE A C 1
ATOM 1402 O O . ILE A 1 182 ? -11.325 12.510 17.235 1.00 88.06 182 ILE A O 1
ATOM 1406 N N . ALA A 1 183 ? -12.724 13.509 15.800 1.00 89.94 183 ALA A N 1
ATOM 1407 C CA . ALA A 1 183 ? -13.822 12.589 16.071 1.00 89.94 183 ALA A CA 1
ATOM 1408 C C . ALA A 1 183 ? -13.458 11.154 15.651 1.00 89.94 183 ALA A C 1
ATOM 1410 O O . ALA A 1 183 ? -12.751 10.947 14.666 1.00 89.94 183 ALA A O 1
ATOM 1411 N N . ASN A 1 184 ? -13.975 10.158 16.377 1.00 91.38 184 ASN A N 1
ATOM 1412 C CA . ASN A 1 184 ? -13.801 8.756 15.997 1.00 91.38 184 ASN A CA 1
ATOM 1413 C C . ASN A 1 184 ? -14.364 8.534 14.587 1.00 91.38 184 ASN A C 1
ATOM 1415 O O . ASN A 1 184 ? -15.564 8.701 14.378 1.00 91.38 184 ASN A O 1
ATOM 1419 N N . HIS A 1 185 ? -13.507 8.143 13.647 1.00 94.12 185 HIS A N 1
ATOM 1420 C CA . HIS A 1 185 ? -13.875 8.033 12.231 1.00 94.12 185 HIS A CA 1
ATOM 1421 C C . HIS A 1 185 ? -13.758 6.605 11.680 1.00 94.12 185 HIS A C 1
ATOM 1423 O O . HIS A 1 185 ? -14.368 6.290 10.662 1.00 94.12 185 HIS A O 1
ATOM 1429 N N . ILE A 1 186 ? -13.010 5.720 12.350 1.00 95.75 186 ILE A N 1
ATOM 1430 C CA . ILE A 1 186 ? -12.930 4.308 11.961 1.00 95.75 186 ILE A CA 1
ATOM 1431 C C . ILE A 1 186 ? -14.196 3.581 12.418 1.00 95.75 186 ILE A C 1
ATOM 1433 O O . ILE A 1 186 ? -14.506 3.488 13.609 1.00 95.75 186 ILE A O 1
ATOM 1437 N N . GLU A 1 187 ? -14.909 3.031 11.447 1.00 97.31 187 GLU A N 1
ATOM 1438 C CA . GLU A 1 187 ? -16.169 2.319 11.619 1.00 97.31 187 GLU A CA 1
ATOM 1439 C C . GLU A 1 187 ? -15.942 0.815 11.788 1.00 97.31 187 GLU A C 1
ATOM 1441 O O . GLU A 1 187 ? -16.666 0.172 12.547 1.00 97.31 187 GLU A O 1
ATOM 1446 N N . CYS A 1 188 ? -14.932 0.260 11.108 1.00 98.31 188 CYS A N 1
ATOM 1447 C CA . CYS A 1 188 ? -14.656 -1.173 11.102 1.00 98.31 188 CYS A CA 1
ATOM 1448 C C . CYS A 1 188 ? -13.184 -1.502 10.814 1.00 98.31 188 CYS A C 1
ATOM 1450 O O . CYS A 1 188 ? -12.554 -0.924 9.924 1.00 98.31 188 CYS A O 1
ATOM 1452 N N . ILE A 1 189 ? -12.663 -2.489 11.545 1.00 98.25 189 ILE A N 1
ATOM 1453 C CA . ILE A 1 189 ? -11.357 -3.110 11.329 1.00 98.25 189 ILE A CA 1
ATOM 1454 C C . ILE A 1 189 ? -11.569 -4.628 11.253 1.00 98.25 189 ILE A C 1
ATOM 1456 O O . ILE A 1 189 ? -11.706 -5.303 12.269 1.00 98.25 189 ILE A O 1
ATOM 1460 N N . ALA A 1 190 ? -11.602 -5.176 10.046 1.00 98.38 190 ALA A N 1
ATOM 1461 C CA . ALA A 1 190 ? -11.724 -6.603 9.796 1.00 98.38 190 ALA A CA 1
ATOM 1462 C C . ALA A 1 190 ? -10.344 -7.228 9.540 1.00 98.38 190 ALA A C 1
ATOM 1464 O O . ALA A 1 190 ? -9.629 -6.839 8.613 1.00 98.38 190 ALA A O 1
ATOM 1465 N N . VAL A 1 191 ? -9.974 -8.201 10.372 1.00 98.38 191 VAL A N 1
ATOM 1466 C CA . VAL A 1 191 ? -8.689 -8.925 10.345 1.00 98.38 191 VAL A CA 1
ATOM 1467 C C . VAL A 1 191 ? -8.942 -10.438 10.404 1.00 98.38 191 VAL A C 1
ATOM 1469 O O . VAL A 1 191 ? -10.063 -10.844 10.714 1.00 98.38 191 VAL A O 1
ATOM 1472 N N . PRO A 1 192 ? -7.951 -11.303 10.117 1.00 97.88 192 PRO A N 1
ATOM 1473 C CA . PRO A 1 192 ? -8.138 -12.744 10.253 1.00 97.88 192 PRO A CA 1
ATOM 1474 C C . PRO A 1 192 ? -8.548 -13.125 11.683 1.00 97.88 192 PRO A C 1
ATOM 1476 O O . PRO A 1 192 ? -8.089 -12.516 12.653 1.00 97.88 192 PRO A O 1
ATOM 1479 N N . ALA A 1 193 ? -9.376 -14.163 11.832 1.00 97.44 193 ALA A N 1
ATOM 1480 C CA . ALA A 1 193 ? -9.928 -14.565 13.130 1.00 97.44 193 ALA A CA 1
ATOM 1481 C C . ALA A 1 193 ? -8.847 -14.826 14.196 1.00 97.44 193 ALA A C 1
ATOM 1483 O O . ALA A 1 193 ? -8.974 -14.378 15.333 1.00 97.44 193 ALA A O 1
ATOM 1484 N N . ASN A 1 194 ? -7.737 -15.460 13.811 1.00 96.44 194 ASN A N 1
ATOM 1485 C CA . ASN A 1 194 ? -6.595 -15.738 14.687 1.00 96.44 194 ASN A CA 1
ATOM 1486 C C . ASN A 1 194 ? -5.745 -14.498 15.036 1.00 96.44 194 ASN A C 1
ATOM 1488 O O . ASN A 1 194 ? -4.752 -14.629 15.747 1.00 96.44 194 ASN A O 1
ATOM 1492 N N . ARG A 1 195 ? -6.091 -13.310 14.521 1.00 97.62 195 ARG A N 1
ATOM 1493 C CA . ARG A 1 195 ? -5.364 -12.047 14.735 1.00 97.62 195 ARG A CA 1
ATOM 1494 C C . ARG A 1 195 ? -6.183 -10.985 15.460 1.00 97.62 195 ARG A C 1
ATOM 1496 O O . ARG A 1 195 ? -5.618 -9.958 15.823 1.00 97.62 195 ARG A O 1
ATOM 1503 N N . VAL A 1 196 ? -7.473 -11.221 15.714 1.00 97.81 196 VAL A N 1
ATOM 1504 C CA . VAL A 1 196 ? -8.364 -10.248 16.374 1.00 97.81 196 VAL A CA 1
ATOM 1505 C C . VAL A 1 196 ? -7.793 -9.778 17.711 1.00 97.81 196 VAL A C 1
ATOM 1507 O O . VAL A 1 196 ? -7.654 -8.573 17.921 1.00 97.81 196 VAL A O 1
ATOM 1510 N N . ASP A 1 197 ? -7.419 -10.702 18.597 1.00 97.31 197 ASP A N 1
ATOM 1511 C CA . ASP A 1 197 ? -6.924 -10.342 19.930 1.00 97.31 197 ASP A CA 1
ATOM 1512 C C . ASP A 1 197 ? -5.546 -9.679 19.876 1.00 97.31 197 ASP A C 1
ATOM 1514 O O . ASP A 1 197 ? -5.326 -8.668 20.545 1.00 97.31 197 ASP A O 1
ATOM 1518 N N . THR A 1 198 ? -4.647 -10.176 19.018 1.00 97.31 198 THR A N 1
ATOM 1519 C CA . THR A 1 198 ? -3.330 -9.566 18.778 1.00 97.31 198 THR A CA 1
ATOM 1520 C C . THR A 1 198 ? -3.470 -8.119 18.309 1.00 97.31 198 THR A C 1
ATOM 1522 O O . THR A 1 198 ? -2.862 -7.219 18.886 1.00 97.31 198 THR A O 1
ATOM 1525 N N . VAL A 1 199 ? -4.315 -7.866 17.308 1.00 97.19 199 VAL A N 1
ATOM 1526 C CA . VAL A 1 199 ? -4.534 -6.516 16.776 1.00 97.19 199 VAL A CA 1
ATOM 1527 C C . VAL A 1 199 ? -5.209 -5.624 17.817 1.00 97.19 199 VAL A C 1
ATOM 1529 O O . VAL A 1 199 ? -4.782 -4.487 17.990 1.00 97.19 199 VAL A O 1
ATOM 1532 N N . LYS A 1 200 ? -6.199 -6.117 18.577 1.00 96.12 200 LYS A N 1
ATOM 1533 C CA . LYS A 1 200 ? -6.804 -5.350 19.683 1.00 96.12 200 LYS A CA 1
ATOM 1534 C C . LYS A 1 200 ? -5.754 -4.914 20.703 1.00 96.12 200 LYS A C 1
ATOM 1536 O O . LYS A 1 200 ? -5.733 -3.747 21.086 1.00 96.12 200 LYS A O 1
ATOM 1541 N N . GLN A 1 201 ? -4.873 -5.815 21.129 1.00 93.31 201 GLN A N 1
ATOM 1542 C CA . GLN A 1 201 ? -3.815 -5.496 22.091 1.00 93.31 201 GLN A CA 1
ATOM 1543 C C . GLN A 1 201 ? -2.839 -4.450 21.534 1.00 93.31 201 GLN A C 1
ATOM 1545 O O . GLN A 1 201 ? -2.493 -3.503 22.243 1.00 93.31 201 GLN A O 1
ATOM 1550 N N . ASN A 1 202 ? -2.493 -4.564 20.250 1.00 92.81 202 ASN A N 1
ATOM 1551 C CA . ASN A 1 202 ? -1.470 -3.755 19.587 1.00 92.81 202 ASN A CA 1
ATOM 1552 C C . ASN A 1 202 ? -1.990 -2.508 18.855 1.00 92.81 202 ASN A C 1
ATOM 1554 O O . ASN A 1 202 ? -1.192 -1.794 18.241 1.00 92.81 202 ASN A O 1
ATOM 1558 N N . ILE A 1 203 ? -3.291 -2.209 18.910 1.00 89.62 203 ILE A N 1
ATOM 1559 C CA . ILE A 1 203 ? -3.791 -0.895 18.497 1.00 89.62 203 ILE A CA 1
ATOM 1560 C C . ILE A 1 203 ? -3.187 0.162 19.427 1.00 89.62 203 ILE A C 1
ATOM 1562 O O . ILE A 1 203 ? -3.443 0.164 20.634 1.00 89.62 203 ILE A O 1
ATOM 1566 N N . ASN A 1 204 ? -2.374 1.048 18.849 1.00 77.69 204 ASN A N 1
ATOM 1567 C CA . ASN A 1 204 ? -1.682 2.126 19.552 1.00 77.69 204 ASN A CA 1
ATOM 1568 C C . ASN A 1 204 ? -2.151 3.483 19.011 1.00 77.69 204 ASN A C 1
ATOM 1570 O O . ASN A 1 204 ? -2.094 3.720 17.803 1.00 77.69 204 ASN A O 1
ATOM 1574 N N . LEU A 1 205 ? -2.608 4.348 19.918 1.00 71.44 205 LEU A N 1
ATOM 1575 C CA . LEU A 1 205 ? -3.225 5.651 19.643 1.00 71.44 205 LEU A CA 1
ATOM 1576 C C . LEU A 1 205 ? -2.554 6.813 20.388 1.00 71.44 205 LEU A C 1
ATOM 1578 O O . LEU A 1 205 ? -3.170 7.853 20.621 1.00 71.44 205 LEU A O 1
ATOM 1582 N N . GLY A 1 206 ? -1.300 6.643 20.815 1.00 65.12 206 GLY A N 1
ATOM 1583 C CA . GLY A 1 206 ? -0.637 7.638 21.658 1.00 65.12 206 GLY A CA 1
ATOM 1584 C C . GLY A 1 206 ? -1.388 7.842 22.984 1.00 65.12 206 GLY A C 1
ATOM 1585 O O . GLY A 1 206 ? -1.790 6.875 23.629 1.00 65.12 206 GLY A O 1
ATOM 1586 N N . ASN A 1 207 ? -1.602 9.098 23.391 1.00 64.88 207 ASN A N 1
ATOM 1587 C CA . ASN A 1 207 ? -2.069 9.472 24.738 1.00 64.88 207 ASN A CA 1
ATOM 1588 C C . ASN A 1 207 ? -3.605 9.597 24.900 1.00 64.88 207 ASN A C 1
ATOM 1590 O O . ASN A 1 207 ? -4.062 10.398 25.713 1.00 64.88 207 ASN A O 1
ATOM 1594 N N . SER A 1 208 ? -4.428 8.834 24.164 1.00 75.94 208 SER A N 1
ATOM 1595 C CA . SER A 1 208 ? -5.901 8.880 24.311 1.00 75.94 208 SER A CA 1
ATOM 1596 C C . SER A 1 208 ? -6.533 7.516 24.646 1.00 75.94 208 SER A C 1
ATOM 1598 O O . SER A 1 208 ? -6.941 6.775 23.747 1.00 75.94 208 SER A O 1
ATOM 1600 N N . PRO A 1 209 ? -6.687 7.168 25.942 1.00 79.75 209 PRO A N 1
ATOM 1601 C CA . PRO A 1 209 ? -7.276 5.892 26.370 1.00 79.75 209 PRO A CA 1
ATOM 1602 C C . PRO A 1 209 ? -8.708 5.641 25.861 1.00 79.75 209 PRO A C 1
ATOM 1604 O O . PRO A 1 209 ? -9.068 4.504 25.535 1.00 79.75 209 PRO A O 1
ATOM 1607 N N . ALA A 1 210 ? -9.525 6.695 25.757 1.00 82.75 210 ALA A N 1
ATOM 1608 C CA . ALA A 1 210 ? -10.905 6.598 25.280 1.00 82.75 210 ALA A CA 1
ATOM 1609 C C . ALA A 1 210 ? -10.969 6.203 23.794 1.00 82.75 210 ALA A C 1
ATOM 1611 O O . ALA A 1 210 ? -11.703 5.280 23.434 1.00 82.75 210 ALA A O 1
ATOM 1612 N N . LYS A 1 211 ? -10.140 6.828 22.942 1.00 85.88 211 LYS A N 1
ATOM 1613 C CA . LYS A 1 211 ? -10.018 6.451 21.524 1.00 85.88 211 LYS A CA 1
ATOM 1614 C C . LYS A 1 211 ? -9.480 5.035 21.357 1.00 85.88 211 LYS A C 1
ATOM 1616 O O . LYS A 1 211 ? -10.005 4.277 20.546 1.00 85.88 211 LYS A O 1
ATOM 1621 N N . THR A 1 212 ? -8.496 4.647 22.172 1.00 86.81 212 THR A N 1
ATOM 1622 C CA . THR A 1 212 ? -7.974 3.271 22.198 1.00 86.81 212 THR A CA 1
ATOM 1623 C C . THR A 1 212 ? -9.078 2.255 22.426 1.00 86.81 212 THR A C 1
ATOM 1625 O O . THR A 1 212 ? -9.190 1.285 21.680 1.00 86.81 212 THR A O 1
ATOM 1628 N N . THR A 1 213 ? -9.942 2.495 23.409 1.00 89.06 213 THR A N 1
ATOM 1629 C CA . THR A 1 213 ? -11.080 1.609 23.685 1.00 89.06 213 THR A CA 1
ATOM 1630 C C . THR A 1 213 ? -12.068 1.586 22.518 1.00 89.06 213 THR A C 1
ATOM 1632 O O . THR A 1 213 ? -12.483 0.509 22.085 1.00 89.06 213 THR A O 1
ATOM 1635 N N . ALA A 1 214 ? -12.390 2.757 21.959 1.00 91.69 214 ALA A N 1
ATOM 1636 C CA . ALA A 1 214 ? -13.308 2.877 20.833 1.00 91.69 214 ALA A CA 1
ATOM 1637 C C . ALA A 1 214 ? -12.819 2.093 19.604 1.00 91.69 214 ALA A C 1
ATOM 1639 O O . ALA A 1 214 ? -13.561 1.255 19.096 1.00 91.69 214 ALA A O 1
ATOM 1640 N N . TYR A 1 215 ? -11.575 2.276 19.157 1.00 93.25 215 TYR A N 1
ATOM 1641 C CA . TYR A 1 215 ? -11.070 1.579 17.968 1.00 93.25 215 TYR A CA 1
ATOM 1642 C C . TYR A 1 215 ? -10.797 0.090 18.204 1.00 93.25 215 TYR A C 1
ATOM 1644 O O . TYR A 1 215 ? -11.056 -0.714 17.311 1.00 93.25 215 TYR A O 1
ATOM 1652 N N . ARG A 1 216 ? -10.406 -0.328 19.417 1.00 95.06 216 ARG A N 1
ATOM 1653 C CA . ARG A 1 216 ? -10.350 -1.760 19.775 1.00 95.06 216 ARG A CA 1
ATOM 1654 C C . ARG A 1 216 ? -11.707 -2.448 19.633 1.00 95.06 216 ARG A C 1
ATOM 1656 O O . ARG A 1 216 ? -11.761 -3.593 19.188 1.00 95.06 216 ARG A O 1
ATOM 1663 N N . SER A 1 217 ? -12.798 -1.751 19.964 1.00 95.44 217 SER A N 1
ATOM 1664 C CA . SER A 1 217 ? -14.160 -2.281 19.793 1.00 95.44 217 SER A CA 1
ATOM 1665 C C . SER A 1 217 ? -14.566 -2.464 18.325 1.00 95.44 217 SER A C 1
ATOM 1667 O O . SER A 1 217 ? -15.501 -3.208 18.048 1.00 95.44 217 SER A O 1
ATOM 1669 N N . LYS A 1 218 ? -13.854 -1.828 17.381 1.00 97.31 218 LYS A N 1
ATOM 1670 C CA . LYS A 1 218 ? -14.094 -1.954 15.934 1.00 97.31 218 LYS A CA 1
ATOM 1671 C C . LYS A 1 218 ? -13.372 -3.136 15.291 1.00 97.31 218 LYS A C 1
ATOM 1673 O O . LYS A 1 218 ? -13.609 -3.404 14.116 1.00 97.31 218 LYS A O 1
ATOM 1678 N N . VAL A 1 219 ? -12.494 -3.823 16.028 1.00 97.81 219 VAL A N 1
ATOM 1679 C CA . VAL A 1 219 ? -11.747 -4.980 15.518 1.00 97.81 219 VAL A CA 1
ATOM 1680 C C . VAL A 1 219 ? -12.611 -6.239 15.561 1.00 97.81 219 VAL A C 1
ATOM 1682 O O . VAL A 1 219 ? -13.046 -6.663 16.636 1.00 97.81 219 VAL A O 1
ATOM 1685 N N . GLN A 1 220 ? -12.799 -6.865 14.401 1.00 97.94 220 GLN A N 1
ATOM 1686 C CA . GLN A 1 220 ? -13.621 -8.059 14.207 1.00 97.94 220 GLN A CA 1
ATOM 1687 C C . GLN A 1 220 ? -13.002 -9.037 13.196 1.00 97.94 220 GLN A C 1
ATOM 1689 O O . GLN A 1 220 ? -12.082 -8.691 12.456 1.00 97.94 220 GLN A O 1
ATOM 1694 N N . SER A 1 221 ? -13.519 -10.267 13.165 1.00 97.38 221 SER A N 1
ATOM 1695 C CA . SER A 1 221 ? -13.077 -11.333 12.252 1.00 97.38 221 SER A CA 1
ATOM 1696 C C . SER A 1 221 ? -13.875 -11.424 10.949 1.00 97.38 221 SER A C 1
ATOM 1698 O O . SER A 1 221 ? -13.544 -12.231 10.084 1.00 97.38 221 SER A O 1
ATOM 1700 N N . PHE A 1 222 ? -14.950 -10.646 10.817 1.00 95.94 222 PHE A N 1
ATOM 1701 C CA . PHE A 1 222 ? -15.821 -10.646 9.643 1.00 95.94 222 PHE A CA 1
ATOM 1702 C C . PHE A 1 222 ? -15.558 -9.407 8.785 1.00 95.94 222 PHE A C 1
ATOM 1704 O O . PHE A 1 222 ? -15.271 -8.349 9.354 1.00 95.94 222 PHE A O 1
ATOM 1711 N N . PRO A 1 223 ? -15.668 -9.504 7.447 1.00 95.62 223 PRO A N 1
ATOM 1712 C CA . PRO A 1 223 ? -15.519 -8.359 6.556 1.00 95.62 223 PRO A CA 1
ATOM 1713 C C . PRO A 1 223 ? -16.358 -7.154 6.995 1.00 95.62 223 PRO A C 1
ATOM 1715 O O . PRO A 1 223 ? -17.438 -7.303 7.564 1.00 95.62 223 PRO A O 1
ATOM 1718 N N . CYS A 1 224 ? -15.855 -5.952 6.730 1.00 95.19 224 CYS A N 1
ATOM 1719 C CA . CYS A 1 224 ? -16.623 -4.734 6.961 1.00 95.19 224 CYS A CA 1
ATOM 1720 C C . CYS A 1 224 ? -17.807 -4.673 5.986 1.00 95.19 224 CYS A C 1
ATOM 1722 O O . CYS A 1 224 ? -17.581 -4.733 4.777 1.00 95.19 224 CYS A O 1
ATOM 1724 N N . ASN A 1 225 ? -19.030 -4.539 6.512 1.00 82.19 225 ASN A N 1
ATOM 1725 C CA . ASN A 1 225 ? -20.240 -4.253 5.728 1.00 82.19 225 ASN A CA 1
ATOM 1726 C C . ASN A 1 225 ? -20.180 -2.850 5.127 1.00 82.19 225 ASN A C 1
ATOM 1728 O O . ASN A 1 225 ? -19.615 -1.955 5.799 1.00 82.19 225 ASN A O 1
#

pLDDT: mean 89.81, std 10.95, range [40.72, 98.69]

Foldseek 3Di:
DAAAEDDDPVVQVVCCVVVVPNGSYDHDPPPDDWDFQPPPWQQVQLQLLVQLVVPDDPCVQCVQAVVRSNGPPGTDILVSLVDPSRDLEGEAELSAADCRRVLSNCSRQEYEYEAHNDQEAECHNVQNHAEYEYANYNHQEYEYEHQNHAEYEAHVNLNHAYYFHLNNVRHQAYEYEDDPPRPQRHQAYAYHPVRLVRHLVHHHYPPDPVSSVVVNVRRDNDGDD

Secondary structure (DSSP, 8-state):
-PPEEESSHHHHHHHHHHTS-TTSEEE-S-----PBP----HHHHHHHHHHHHHHS-HHHHHHH-TTGGG-SSSPPBHHHHT-TTS-SEEEE-TT----TTGGG-TT--EEEEES-S-SEEE-TT-TT--EEEEES----EEES--TT--EEEEES-TT--EEE-TT-TT--EEEEE--TTSPP---EEE--GGGHHHHHHH-B-SS-HHHHHHHHTTEESS---

Sequence (225 aa):
MVRIKVKDQDTANALNTNDAGAGKYQVDGSGGSNPEVPIHDSRLRLLTLEKLQAIMTSQEFRGRFPGGKNDTTGKIYKSDLDRADFPTALELDGSVRDLSGLEYFSKVKKLTIYTSTPTTLNLTGMDSLEEIISTGSTIEVIQGNAPRLKKIILRNSHRVKKINVVNSSNIEQITIEEDSNIANHIECIAVPANRVDTVKQNINLGNSPAKTTAYRSKVQSFPCN

Radius of gyration: 21.19 Å; chains: 1; bounding box: 42×47×65 Å